Protein AF-A0A090EJS3-F1 (afdb_monomer_lite)

Radius of gyration: 43.66 Å; chains: 1; bounding box: 85×61×125 Å

Secondary structure (DSSP, 8-state):
------------PPPHHHHHHHHHHHHHHHHHHHHHHHHHHHHHHHHHHHHHHHHHHHHTT-HHHHHHHHHHHHHHHHHHHHHHHHHHHHHHHHHHHHHHHHHHHHHHHHHHHHHHHHHHHHHHHHHHHHHHHHHHHHHHHHHHHHHHHHHHHTS-S-HHHHHHHT-HHHHHHHHHHTTGGGTS---TTS-SSS----HHHHHHHHH-PPP------

Structure (mmCIF, N/CA/C/O backbone):
data_AF-A0A090EJS3-F1
#
_entry.id   AF-A0A090EJS3-F1
#
loop_
_atom_site.group_PDB
_atom_site.id
_atom_site.type_symbol
_atom_site.label_atom_id
_atom_site.label_alt_id
_atom_site.label_comp_id
_atom_site.label_asym_id
_atom_site.label_entity_id
_atom_site.label_seq_id
_atom_site.pdbx_PDB_ins_code
_atom_site.Cartn_x
_atom_site.Cartn_y
_atom_site.Cartn_z
_atom_site.occupancy
_atom_site.B_iso_or_equiv
_atom_site.auth_seq_id
_atom_site.auth_comp_id
_atom_site.auth_asym_id
_atom_site.auth_atom_id
_atom_site.pdbx_PDB_model_num
ATOM 1 N N . MET A 1 1 ? -14.874 -40.457 -18.685 1.00 39.25 1 MET A N 1
ATOM 2 C CA . MET A 1 1 ? -13.890 -39.515 -18.109 1.00 39.25 1 MET A CA 1
ATOM 3 C C . MET A 1 1 ? -14.504 -38.121 -18.109 1.00 39.25 1 MET A C 1
ATOM 5 O O . MET A 1 1 ? -14.508 -37.469 -19.141 1.00 39.25 1 MET A O 1
ATOM 9 N N . ASN A 1 2 ? -15.097 -37.706 -16.986 1.00 39.00 2 ASN A N 1
ATOM 10 C CA . ASN A 1 2 ? -15.664 -36.365 -16.814 1.00 39.00 2 ASN A CA 1
ATOM 11 C C . ASN A 1 2 ? -14.581 -35.445 -16.247 1.00 39.00 2 ASN A C 1
ATOM 13 O O . ASN A 1 2 ? -14.230 -35.548 -15.073 1.00 39.00 2 ASN A O 1
ATOM 17 N N . ILE A 1 3 ? -14.035 -34.576 -17.095 1.00 48.22 3 ILE A N 1
ATOM 18 C CA . ILE A 1 3 ? -13.085 -33.544 -16.688 1.00 48.22 3 ILE A CA 1
ATOM 19 C C . ILE A 1 3 ? -13.890 -32.412 -16.047 1.00 48.22 3 ILE A C 1
ATOM 21 O O . ILE A 1 3 ? -14.761 -31.802 -16.664 1.00 48.22 3 ILE A O 1
ATOM 25 N N . LEU A 1 4 ? -13.611 -32.201 -14.765 1.00 47.31 4 LEU A N 1
ATOM 26 C CA . LEU A 1 4 ? -14.187 -31.190 -1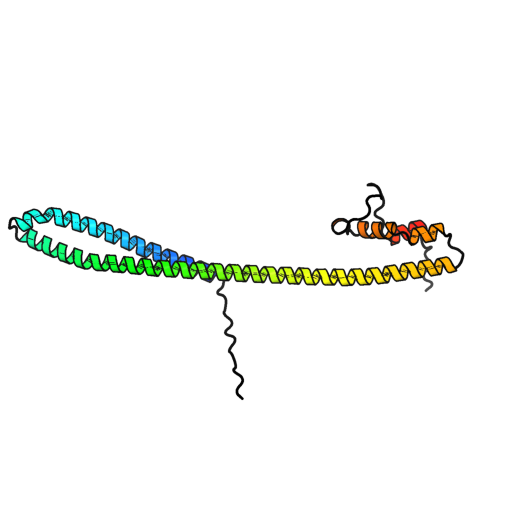3.893 1.00 47.31 4 LEU A CA 1
ATOM 27 C C . LEU A 1 4 ? -14.147 -29.796 -14.540 1.00 47.31 4 LEU A C 1
ATOM 29 O O . LEU A 1 4 ? -13.086 -29.184 -14.649 1.00 47.31 4 LEU A O 1
ATOM 33 N N . LYS A 1 5 ? -15.326 -29.254 -14.868 1.00 47.69 5 LYS A N 1
ATOM 34 C CA . LYS A 1 5 ? -15.556 -27.808 -14.971 1.00 47.69 5 LYS A CA 1
ATOM 35 C C . LYS A 1 5 ? -15.377 -27.201 -13.574 1.00 47.69 5 LYS A C 1
ATOM 37 O O . LYS A 1 5 ? -16.344 -27.055 -12.829 1.00 47.69 5 LYS A O 1
ATOM 42 N N . ARG A 1 6 ? -14.138 -26.875 -13.188 1.00 47.62 6 ARG A N 1
ATOM 43 C CA . ARG A 1 6 ? -13.896 -25.932 -12.089 1.00 47.62 6 ARG A CA 1
ATOM 44 C C . ARG A 1 6 ? -14.372 -24.572 -12.575 1.00 47.62 6 ARG A C 1
ATOM 46 O O . ARG A 1 6 ? -13.705 -23.932 -13.376 1.00 47.62 6 ARG A O 1
ATOM 53 N N . GLY A 1 7 ? -15.566 -24.195 -12.126 1.00 43.09 7 GLY A N 1
ATOM 54 C CA . GLY A 1 7 ? -16.074 -22.843 -12.258 1.00 43.09 7 GLY A CA 1
ATOM 55 C C . GLY A 1 7 ? -15.070 -21.890 -11.633 1.00 43.09 7 GLY A C 1
ATOM 56 O O . GLY A 1 7 ? -14.883 -21.875 -10.417 1.00 43.09 7 GLY A O 1
ATOM 57 N N . GLU A 1 8 ? -14.417 -21.133 -12.499 1.00 43.19 8 GLU A N 1
ATOM 58 C CA . GLU A 1 8 ? -13.688 -19.920 -12.192 1.00 43.19 8 GLU A CA 1
ATOM 59 C C . GLU A 1 8 ? -14.719 -18.932 -11.632 1.00 43.19 8 GLU A C 1
ATOM 61 O O . GLU A 1 8 ? -15.326 -18.139 -12.348 1.00 43.19 8 GLU A O 1
ATOM 66 N N . LYS A 1 9 ? -15.027 -19.052 -10.335 1.00 43.19 9 LYS A N 1
ATOM 67 C CA . LYS A 1 9 ? -15.663 -17.955 -9.617 1.00 43.19 9 LYS A CA 1
ATOM 68 C C . LYS A 1 9 ? -14.617 -16.856 -9.614 1.00 43.19 9 LYS A C 1
ATOM 70 O O . LYS A 1 9 ? -13.694 -16.898 -8.803 1.00 43.19 9 LYS A O 1
ATOM 75 N N . ALA A 1 10 ? -14.734 -15.937 -10.570 1.00 44.25 10 ALA A N 1
ATOM 76 C CA . ALA A 1 10 ? -14.087 -14.646 -10.501 1.00 44.25 10 ALA A CA 1
ATOM 77 C C . ALA A 1 10 ? -14.369 -14.119 -9.094 1.00 44.25 10 ALA A C 1
ATOM 79 O O . ALA A 1 10 ? -15.513 -13.832 -8.746 1.00 44.25 10 ALA A O 1
ATOM 80 N N . SER A 1 11 ? -13.338 -14.135 -8.252 1.00 45.69 11 SER A N 1
ATOM 81 C CA . SER A 1 11 ? -13.348 -13.415 -6.994 1.00 45.69 11 SER A CA 1
ATOM 82 C C . SER A 1 11 ? -13.449 -11.959 -7.407 1.00 45.69 11 SER A C 1
ATOM 84 O O . SER A 1 11 ? -12.452 -11.352 -7.800 1.00 45.69 11 SER A O 1
ATOM 86 N N . THR A 1 12 ? -14.676 -11.452 -7.490 1.00 53.66 12 THR A N 1
ATOM 87 C CA . THR A 1 12 ? -14.945 -10.047 -7.739 1.00 53.66 12 THR A CA 1
ATOM 88 C C . THR A 1 12 ? -14.376 -9.332 -6.534 1.00 53.66 12 THR A C 1
ATOM 90 O O . THR A 1 12 ? -14.976 -9.326 -5.464 1.00 53.66 12 THR A O 1
ATOM 93 N N . ILE A 1 13 ? -13.151 -8.835 -6.686 1.00 58.34 13 ILE A N 1
ATOM 94 C CA . ILE A 1 13 ? -12.528 -7.963 -5.706 1.00 58.34 13 ILE A CA 1
ATOM 95 C C . ILE A 1 13 ? -13.499 -6.780 -5.572 1.00 58.34 13 ILE A C 1
ATOM 97 O O . ILE A 1 13 ? -13.756 -6.129 -6.590 1.00 58.34 13 ILE A O 1
ATOM 101 N N . PRO A 1 14 ? -14.097 -6.550 -4.386 1.00 58.03 14 PRO A N 1
ATOM 102 C CA . PRO A 1 14 ? -15.002 -5.425 -4.182 1.00 58.03 14 PRO A CA 1
ATOM 103 C C . PRO A 1 14 ? -14.307 -4.123 -4.585 1.00 58.03 14 PRO A C 1
ATOM 105 O O . PRO A 1 14 ? -13.078 -4.026 -4.494 1.00 58.03 14 PRO A O 1
ATOM 108 N N . ALA A 1 15 ? -15.067 -3.127 -5.037 1.00 66.06 15 ALA A N 1
ATOM 109 C CA . ALA A 1 15 ? -14.480 -1.838 -5.384 1.00 66.06 15 ALA A CA 1
ATOM 110 C C . ALA A 1 15 ? -13.740 -1.253 -4.158 1.00 66.06 15 ALA A C 1
ATOM 112 O O . ALA A 1 15 ? -14.174 -1.479 -3.028 1.00 66.06 15 ALA A O 1
ATOM 113 N N . PRO A 1 16 ? -12.629 -0.514 -4.344 1.00 63.16 16 PRO A N 1
ATOM 114 C CA . PRO A 1 16 ? -11.828 0.007 -3.230 1.00 63.16 16 PRO A CA 1
ATOM 115 C C . PRO A 1 16 ? -12.637 0.881 -2.259 1.00 63.16 16 PRO A C 1
ATOM 117 O O . PRO A 1 16 ? -12.357 0.895 -1.061 1.00 63.16 16 PRO A O 1
ATOM 120 N N . ASP A 1 17 ? -13.679 1.545 -2.759 1.00 76.62 17 ASP A N 1
ATOM 121 C CA . ASP A 1 17 ? -14.588 2.341 -1.937 1.00 76.62 17 ASP A CA 1
ATOM 122 C C . ASP A 1 17 ? -15.485 1.452 -1.058 1.00 76.62 17 ASP A C 1
ATOM 124 O O . ASP A 1 17 ? -15.730 1.772 0.100 1.00 76.62 17 ASP A O 1
ATOM 128 N N . GLU A 1 18 ? -15.866 0.264 -1.531 1.00 86.06 18 GLU A N 1
ATOM 129 C CA . GLU A 1 18 ? -16.766 -0.656 -0.826 1.00 86.06 18 GLU A CA 1
ATOM 130 C C . GLU A 1 18 ? -16.115 -1.280 0.422 1.00 86.06 18 GLU A C 1
ATOM 132 O O . GLU A 1 18 ? -16.744 -1.371 1.477 1.00 86.06 18 GLU A O 1
ATOM 137 N N . ALA A 1 19 ? -14.838 -1.681 0.355 1.00 88.00 19 ALA A N 1
ATOM 138 C CA . ALA A 1 19 ? -14.147 -2.237 1.526 1.00 88.00 19 ALA A CA 1
ATOM 139 C C . ALA A 1 19 ? -13.813 -1.163 2.571 1.00 88.00 19 ALA A C 1
ATOM 141 O O . ALA A 1 19 ? -13.908 -1.418 3.774 1.00 88.00 19 ALA A O 1
ATOM 142 N N . ALA A 1 20 ? -13.453 0.043 2.123 1.00 90.62 20 ALA A N 1
ATOM 143 C CA . ALA A 1 20 ? -13.221 1.176 3.011 1.00 90.62 20 ALA A CA 1
ATOM 144 C C . ALA A 1 20 ? -14.521 1.621 3.704 1.00 90.62 20 ALA A C 1
ATOM 146 O O . ALA A 1 20 ? -14.524 1.877 4.912 1.00 90.62 20 ALA A O 1
ATOM 147 N N . GLU A 1 21 ? -15.637 1.652 2.974 1.00 92.31 21 GLU A N 1
ATOM 148 C CA . GLU A 1 21 ? -16.969 1.906 3.526 1.00 92.31 21 GLU A CA 1
ATOM 149 C C . GLU A 1 21 ? -17.386 0.825 4.527 1.00 92.31 21 GLU A C 1
ATOM 151 O O . GLU A 1 21 ? -17.844 1.151 5.625 1.00 92.31 21 GLU A O 1
ATOM 156 N N . ALA A 1 22 ? -17.161 -0.454 4.209 1.00 92.19 22 ALA A N 1
ATOM 157 C CA . ALA A 1 22 ? -17.437 -1.562 5.121 1.00 92.19 22 ALA A CA 1
ATOM 158 C C . ALA A 1 22 ? -16.622 -1.459 6.422 1.00 92.19 22 ALA A C 1
ATOM 160 O O . ALA A 1 22 ? -17.158 -1.689 7.510 1.00 92.19 22 ALA A O 1
ATOM 161 N N . LEU A 1 23 ? -15.350 -1.054 6.337 1.00 94.88 23 LEU A N 1
ATOM 162 C CA . LEU A 1 23 ? -14.515 -0.794 7.508 1.00 94.88 23 LEU A CA 1
ATOM 163 C C . LEU A 1 23 ? -15.059 0.366 8.354 1.00 94.88 23 LEU A C 1
ATOM 165 O O . LEU A 1 23 ? -15.138 0.254 9.580 1.00 94.88 23 LEU A O 1
ATOM 169 N N . GLN A 1 24 ? -15.463 1.473 7.725 1.00 95.31 24 GLN A N 1
ATOM 170 C CA . GLN A 1 24 ? -16.076 2.590 8.450 1.00 95.31 24 GLN A CA 1
ATOM 171 C C . GLN A 1 24 ? -17.387 2.182 9.124 1.00 95.31 24 GLN A C 1
ATOM 173 O O . GLN A 1 24 ? -17.619 2.538 10.280 1.00 95.31 24 GLN A O 1
ATOM 178 N N . ALA A 1 25 ? -18.231 1.415 8.433 1.00 94.50 25 ALA A N 1
ATOM 179 C CA . ALA A 1 25 ? -19.471 0.898 8.994 1.00 94.50 25 ALA A CA 1
ATOM 180 C C . ALA A 1 25 ? -19.200 0.017 10.226 1.00 94.50 25 ALA A C 1
ATOM 182 O O . ALA A 1 25 ? -19.822 0.222 11.268 1.00 94.50 25 ALA A O 1
ATOM 183 N N . ALA A 1 26 ? -18.220 -0.891 10.154 1.00 94.81 26 ALA A N 1
ATOM 184 C CA . ALA A 1 26 ? -17.822 -1.729 11.286 1.00 94.81 26 ALA A CA 1
ATOM 185 C C . ALA A 1 26 ? -17.324 -0.897 12.485 1.00 94.81 26 ALA A C 1
ATOM 187 O O . ALA A 1 26 ? -17.709 -1.160 13.626 1.00 94.81 26 ALA A O 1
ATOM 188 N N . LYS A 1 27 ? -16.532 0.157 12.240 1.00 96.94 27 LYS A N 1
ATOM 189 C CA . LYS A 1 27 ? -16.053 1.071 13.294 1.00 96.94 27 LYS A CA 1
ATOM 190 C C . LYS A 1 27 ? -17.201 1.812 13.986 1.00 96.94 27 LYS A C 1
ATOM 192 O O . LYS A 1 27 ? -17.247 1.839 15.214 1.00 96.94 27 LYS A O 1
ATOM 197 N N . ARG A 1 28 ? -18.185 2.303 13.226 1.00 97.12 28 ARG A N 1
ATOM 198 C CA . ARG A 1 28 ? -19.391 2.950 13.784 1.00 97.12 28 ARG A CA 1
ATOM 199 C C . ARG A 1 28 ? -20.216 2.008 14.660 1.00 97.12 28 ARG A C 1
ATOM 201 O O . ARG A 1 28 ? -20.788 2.438 15.663 1.00 97.12 28 ARG A O 1
ATOM 208 N N . VAL A 1 29 ? -20.287 0.724 14.302 1.00 96.88 29 VAL A N 1
ATOM 209 C CA . VAL A 1 29 ? -20.966 -0.285 15.130 1.00 96.88 29 VAL A CA 1
ATOM 210 C C . VAL A 1 29 ? -20.263 -0.425 16.480 1.00 96.88 29 VAL A C 1
ATOM 212 O O . VAL A 1 29 ? -20.934 -0.378 17.510 1.00 96.88 29 VAL A O 1
ATOM 215 N N . VAL A 1 30 ? -18.928 -0.515 16.499 1.00 97.12 30 VAL A N 1
ATOM 216 C CA . VAL A 1 30 ? -18.153 -0.558 17.753 1.00 97.12 30 VAL A CA 1
ATOM 217 C C . VAL A 1 30 ? -18.415 0.681 18.609 1.00 97.12 30 VAL A C 1
ATOM 219 O O . VAL A 1 30 ? -18.709 0.537 19.793 1.00 97.12 30 VAL A O 1
ATOM 222 N N . GLU A 1 31 ? -18.362 1.879 18.024 1.00 97.06 31 GLU A N 1
ATOM 223 C CA . GLU A 1 31 ? -18.637 3.140 18.732 1.00 97.06 31 GLU A CA 1
ATOM 224 C C . GLU A 1 31 ? -20.040 3.155 19.346 1.00 97.06 31 GLU A C 1
ATOM 226 O O . GLU A 1 31 ? -20.215 3.495 20.517 1.00 97.06 31 GLU A O 1
ATOM 231 N N . THR A 1 32 ? -21.041 2.716 18.582 1.00 97.81 32 THR A N 1
ATOM 232 C CA . THR A 1 32 ? -22.434 2.666 19.039 1.00 97.81 32 THR A CA 1
ATOM 233 C C . THR A 1 32 ? -22.604 1.716 20.225 1.00 97.81 32 THR A C 1
ATOM 235 O O . THR A 1 32 ? -23.297 2.046 21.188 1.00 97.81 32 THR A O 1
ATOM 238 N N . ILE A 1 33 ? -21.986 0.531 20.183 1.00 96.88 33 ILE A N 1
ATOM 239 C CA . ILE A 1 33 ? -22.094 -0.443 21.279 1.00 96.88 33 ILE A CA 1
ATOM 240 C C . ILE A 1 33 ? -21.284 0.028 22.498 1.00 96.88 33 ILE A C 1
ATOM 242 O O . ILE A 1 33 ? -21.758 -0.104 23.625 1.00 96.88 33 ILE A O 1
ATOM 246 N N . ALA A 1 34 ? -20.116 0.643 22.295 1.00 95.94 34 ALA A N 1
ATOM 247 C CA . ALA A 1 34 ? -19.317 1.221 23.375 1.00 95.94 34 ALA A CA 1
ATOM 248 C C . ALA A 1 34 ? -20.077 2.330 24.122 1.00 95.94 34 ALA A C 1
ATOM 250 O O . ALA A 1 34 ? -20.110 2.327 25.351 1.00 95.94 34 ALA A O 1
ATOM 251 N N . ALA A 1 35 ? -20.776 3.212 23.399 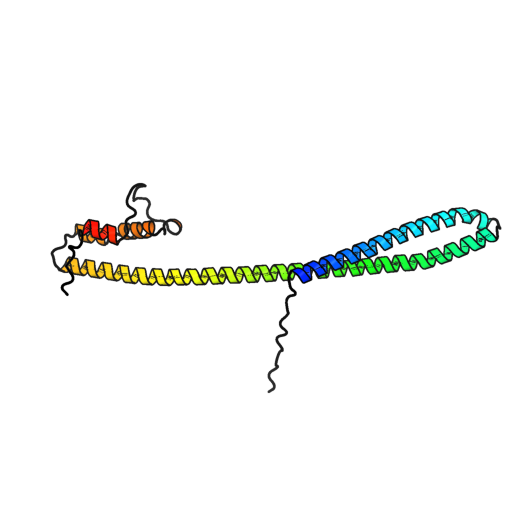1.00 97.44 35 ALA A N 1
ATOM 252 C CA . ALA A 1 35 ? -21.621 4.240 24.007 1.00 97.44 35 ALA A CA 1
ATOM 253 C C . ALA A 1 35 ? -22.757 3.635 24.855 1.00 97.44 35 ALA A C 1
ATOM 255 O O . ALA A 1 35 ? -23.057 4.131 25.944 1.00 97.44 35 ALA A O 1
ATOM 256 N N . LYS A 1 36 ? -23.366 2.531 24.396 1.00 97.25 36 LYS A N 1
ATOM 257 C CA . LYS A 1 36 ? -24.372 1.788 25.176 1.00 97.25 36 LYS A CA 1
ATOM 258 C C . LYS A 1 36 ? -23.773 1.156 26.430 1.00 97.25 36 LYS A C 1
ATOM 260 O O . LYS A 1 36 ? -24.382 1.239 27.490 1.00 97.25 36 LYS A O 1
ATOM 265 N N . GLN A 1 37 ? -22.578 0.574 26.332 1.00 96.75 37 GLN A N 1
ATOM 266 C CA . GLN A 1 37 ? -21.876 0.011 27.486 1.00 96.75 37 GLN A CA 1
ATOM 267 C C . GLN A 1 37 ? -21.554 1.086 28.530 1.00 96.75 37 GLN A C 1
ATOM 269 O O . GLN A 1 37 ? -21.769 0.873 29.719 1.00 96.75 37 GLN A O 1
ATOM 274 N N . GLU A 1 38 ? -21.095 2.261 28.105 1.00 96.38 38 GLU A N 1
ATOM 275 C CA . GLU A 1 38 ? -20.829 3.378 29.013 1.00 96.38 38 GLU A CA 1
ATOM 276 C C . GLU A 1 38 ? -22.110 3.892 29.689 1.00 96.38 38 GLU A C 1
ATOM 278 O O . GLU A 1 38 ? -22.116 4.185 30.886 1.00 96.38 38 GLU A O 1
ATOM 283 N N . ALA A 1 39 ? -23.216 3.983 28.945 1.00 97.25 39 ALA A N 1
ATOM 284 C CA . ALA A 1 39 ? -24.518 4.318 29.519 1.00 97.25 39 ALA A CA 1
ATOM 285 C C . ALA A 1 39 ? -24.976 3.264 30.545 1.00 97.25 39 ALA A C 1
ATOM 287 O O . ALA A 1 39 ? -25.423 3.624 31.635 1.00 97.25 39 ALA A O 1
ATOM 288 N N . ALA A 1 40 ? -24.795 1.976 30.243 1.00 95.88 40 ALA A N 1
ATOM 289 C CA . ALA A 1 40 ? -25.111 0.882 31.155 1.00 95.88 40 ALA A CA 1
ATOM 290 C C . ALA A 1 40 ? -24.229 0.904 32.420 1.00 95.88 40 ALA A C 1
ATOM 292 O O . ALA A 1 40 ? -24.721 0.676 33.527 1.00 95.88 40 ALA A O 1
ATOM 293 N N . ASN A 1 41 ? -22.943 1.236 32.305 1.00 95.12 41 ASN A N 1
ATOM 294 C CA . ASN A 1 41 ? -22.060 1.368 33.466 1.00 95.12 41 ASN A CA 1
ATOM 295 C C . ASN A 1 41 ? -22.513 2.509 34.388 1.00 95.12 41 ASN A C 1
ATOM 297 O O . ASN A 1 41 ? -22.665 2.294 35.589 1.00 95.12 41 ASN A O 1
ATOM 301 N N . ARG A 1 42 ? -22.848 3.678 33.825 1.00 97.12 42 ARG A N 1
ATOM 302 C CA . ARG A 1 42 ? -23.408 4.805 34.593 1.00 97.12 42 ARG A CA 1
ATOM 303 C C . ARG A 1 42 ? -24.717 4.439 35.295 1.00 97.12 42 ARG A C 1
ATOM 305 O O . ARG A 1 42 ? -24.929 4.813 36.445 1.00 97.12 42 ARG A O 1
ATOM 312 N N . HIS A 1 43 ? -25.588 3.677 34.633 1.00 96.62 43 HIS A N 1
ATOM 313 C CA . HIS A 1 43 ? -26.817 3.180 35.263 1.00 96.62 43 HIS A CA 1
ATOM 314 C C . HIS A 1 43 ? -26.522 2.248 36.445 1.00 96.62 43 HIS A C 1
ATOM 316 O O . HIS A 1 43 ? -27.127 2.380 37.507 1.00 96.62 43 HIS A O 1
ATOM 322 N N . SER A 1 44 ? -25.522 1.373 36.308 1.00 95.25 44 SER A N 1
ATOM 323 C CA . SER A 1 44 ? -25.079 0.478 37.388 1.00 95.25 44 SER A CA 1
ATOM 324 C C . SER A 1 44 ? -24.599 1.253 38.619 1.00 95.25 44 SER A C 1
ATOM 326 O O . SER A 1 44 ? -24.927 0.890 39.749 1.00 95.25 44 SER A O 1
ATOM 328 N N . GLU A 1 45 ? -23.847 2.336 38.411 1.00 96.44 45 GLU A N 1
ATOM 329 C CA . GLU A 1 45 ? -23.379 3.224 39.483 1.00 96.44 45 GLU A CA 1
ATOM 330 C C . GLU A 1 45 ? -24.550 3.918 40.193 1.00 96.44 45 GLU A C 1
ATOM 332 O O . GLU A 1 45 ? -24.592 3.960 41.426 1.00 96.44 45 GLU A O 1
ATOM 337 N N . ASN A 1 46 ? -25.544 4.390 39.432 1.00 97.25 46 ASN A N 1
ATOM 338 C CA . ASN A 1 46 ? -26.757 4.993 39.987 1.00 97.25 46 ASN A CA 1
ATOM 339 C C . ASN A 1 46 ? -27.541 3.999 40.855 1.00 97.25 46 ASN A C 1
ATOM 341 O O . ASN A 1 46 ? -27.912 4.336 41.983 1.00 97.25 46 ASN A O 1
ATOM 345 N N . LEU A 1 47 ? -27.740 2.767 40.370 1.00 96.94 47 LEU A N 1
ATOM 346 C CA . LEU A 1 47 ? -28.403 1.698 41.125 1.00 96.94 47 LEU A CA 1
ATOM 347 C C . LEU A 1 47 ? -27.632 1.337 42.397 1.00 96.94 47 LEU A C 1
ATOM 349 O O . LEU A 1 47 ? -28.236 1.149 43.453 1.00 96.94 47 LEU A O 1
ATOM 353 N N . ALA A 1 48 ? -26.298 1.291 42.339 1.00 96.38 48 ALA A N 1
ATOM 354 C CA . ALA A 1 48 ? -25.467 1.049 43.515 1.00 96.38 48 ALA A CA 1
ATOM 355 C C . ALA A 1 48 ? -25.611 2.167 44.565 1.00 96.38 48 ALA A C 1
ATOM 357 O O . ALA A 1 48 ? -25.754 1.880 45.758 1.00 96.38 48 ALA A O 1
ATOM 358 N N . GLY A 1 49 ? -25.625 3.430 44.128 1.00 97.00 49 GLY A N 1
ATOM 359 C CA . GLY A 1 49 ? -25.842 4.587 44.998 1.00 97.00 49 GLY A CA 1
ATOM 360 C C . GLY A 1 49 ? -27.254 4.644 45.586 1.00 97.00 49 GLY A C 1
ATOM 361 O O . GLY A 1 49 ? -27.442 5.051 46.733 1.00 97.00 49 GLY A O 1
ATOM 362 N N . GLU A 1 50 ? -28.271 4.221 44.837 1.00 96.94 50 GLU A N 1
ATOM 363 C CA . GLU A 1 50 ? -29.633 4.096 45.355 1.00 96.94 50 GLU A CA 1
ATOM 364 C C . GLU A 1 50 ? -29.756 2.960 46.374 1.00 96.94 50 GLU A C 1
ATOM 366 O O . GLU A 1 50 ? -30.265 3.182 47.474 1.00 96.94 50 GLU A O 1
ATOM 371 N N . ARG A 1 51 ? -29.189 1.786 46.069 1.00 97.69 51 ARG A N 1
ATOM 372 C CA . ARG A 1 51 ? -29.128 0.644 46.989 1.00 97.69 51 ARG A CA 1
ATOM 373 C C . ARG A 1 51 ? -28.528 1.045 48.335 1.00 97.69 51 ARG A C 1
ATOM 375 O O . ARG A 1 51 ? -29.090 0.713 49.373 1.00 97.69 51 ARG A O 1
ATOM 382 N N . ALA A 1 52 ? -27.418 1.786 48.325 1.00 97.00 52 ALA A N 1
ATOM 383 C CA . ALA A 1 52 ? -26.755 2.251 49.543 1.00 97.00 52 ALA A CA 1
ATOM 384 C C . ALA A 1 52 ? -27.642 3.180 50.393 1.00 97.00 52 ALA A C 1
ATOM 386 O O . ALA A 1 52 ? -27.616 3.090 51.619 1.00 97.00 52 ALA A O 1
ATOM 387 N N . ARG A 1 53 ? -28.454 4.037 49.755 1.00 97.06 53 ARG A N 1
ATOM 388 C CA . ARG A 1 53 ? -29.357 4.975 50.445 1.00 97.06 53 ARG A CA 1
ATOM 389 C C . ARG A 1 53 ? -30.515 4.275 51.153 1.00 97.06 53 ARG A C 1
ATOM 391 O O . ARG A 1 53 ? -30.873 4.680 52.253 1.00 97.06 53 ARG A O 1
ATOM 398 N N . VAL A 1 54 ? -31.087 3.235 50.545 1.00 97.12 54 VAL A N 1
ATOM 399 C CA . VAL A 1 54 ? -32.266 2.538 51.097 1.00 97.12 54 VAL A CA 1
ATOM 400 C C . VAL A 1 54 ? -31.913 1.348 51.992 1.00 97.12 54 VAL A C 1
ATOM 402 O O . VAL A 1 54 ? -32.745 0.918 52.788 1.00 97.12 54 VAL A O 1
ATOM 405 N N . ALA A 1 55 ? -30.683 0.828 51.902 1.00 97.19 55 ALA A N 1
ATOM 406 C CA . ALA A 1 55 ? -30.271 -0.395 52.590 1.00 97.19 55 ALA A CA 1
ATOM 407 C C . ALA A 1 55 ? -30.468 -0.336 54.110 1.00 97.19 55 ALA A C 1
ATOM 409 O O . ALA A 1 55 ? -30.995 -1.284 54.687 1.00 97.19 55 ALA A O 1
ATOM 410 N N . LEU A 1 56 ? -30.076 0.763 54.765 1.00 96.94 56 LEU A N 1
ATOM 411 C CA . LEU A 1 56 ? -30.200 0.865 56.221 1.00 96.94 56 LEU A CA 1
ATOM 412 C C . LEU A 1 56 ? -31.669 0.782 56.659 1.00 96.94 56 LEU A C 1
ATOM 414 O O . LEU A 1 56 ? -32.001 -0.080 57.464 1.00 96.94 56 LEU A O 1
ATOM 418 N N . ALA A 1 57 ? -32.541 1.612 56.075 1.00 96.56 57 ALA A N 1
ATOM 419 C CA . ALA A 1 57 ? -33.970 1.641 56.39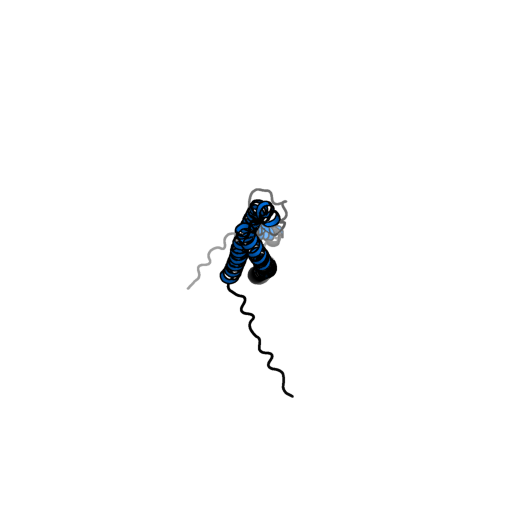5 1.00 96.56 57 ALA A CA 1
ATOM 420 C C . ALA A 1 57 ? -34.646 0.280 56.146 1.00 96.56 57 ALA A C 1
ATOM 422 O O . ALA A 1 57 ? -35.372 -0.230 57.002 1.00 96.56 57 ALA A O 1
ATOM 423 N N . ALA A 1 58 ? -34.318 -0.359 55.018 1.00 97.25 58 ALA A N 1
ATOM 424 C CA . ALA A 1 58 ? -34.809 -1.687 54.661 1.00 97.25 58 ALA A CA 1
ATOM 425 C C . ALA A 1 58 ? -34.415 -2.772 55.679 1.00 97.25 58 ALA A C 1
ATOM 427 O O . ALA A 1 58 ? -35.160 -3.730 55.889 1.00 97.25 58 ALA A O 1
ATOM 428 N N . HIS A 1 59 ? -33.242 -2.646 56.309 1.00 97.25 59 HIS A N 1
ATOM 429 C CA . HIS A 1 59 ? -32.753 -3.589 57.318 1.00 97.25 59 HIS A CA 1
ATOM 430 C C . HIS A 1 59 ? -33.193 -3.250 58.748 1.00 97.25 59 HIS A C 1
ATOM 432 O O . HIS A 1 59 ? -33.138 -4.122 59.613 1.00 97.25 59 HIS A O 1
ATOM 438 N N . THR A 1 60 ? -33.666 -2.028 59.001 1.00 97.44 60 THR A N 1
ATOM 439 C CA . THR A 1 60 ? -34.193 -1.599 60.308 1.00 97.44 60 THR A CA 1
ATOM 440 C C . THR A 1 60 ? -35.714 -1.728 60.434 1.00 97.44 60 THR A C 1
ATOM 442 O O . THR A 1 60 ? -36.272 -1.302 61.441 1.00 97.44 60 THR A O 1
ATOM 445 N N . GLY A 1 61 ? -36.386 -2.332 59.448 1.00 94.94 61 GLY A N 1
ATOM 446 C CA . GLY A 1 61 ? -37.808 -2.692 59.529 1.00 94.94 61 GLY A CA 1
ATOM 447 C C . GLY A 1 61 ? -38.774 -1.776 58.773 1.00 94.94 61 GLY A C 1
ATOM 448 O O . GLY A 1 61 ? -39.982 -1.931 58.938 1.00 94.94 61 GLY A O 1
ATOM 449 N N . ASP A 1 62 ? -38.282 -0.857 57.939 1.00 97.88 62 ASP A N 1
ATOM 450 C CA . ASP A 1 62 ? -39.131 -0.093 57.018 1.00 97.88 62 ASP A CA 1
ATOM 451 C C . ASP A 1 62 ? -39.541 -0.977 55.821 1.00 97.88 62 ASP A C 1
ATOM 453 O O . ASP A 1 62 ? -38.700 -1.453 55.049 1.00 97.88 62 ASP A O 1
ATOM 457 N N . VAL A 1 63 ? -40.848 -1.221 55.690 1.00 96.94 63 VAL A N 1
ATOM 458 C CA . VAL A 1 63 ? -41.433 -2.120 54.682 1.00 96.94 63 VAL A CA 1
ATOM 459 C C . VAL A 1 63 ? -41.309 -1.546 53.268 1.00 96.94 63 VAL A C 1
ATOM 461 O O . VAL A 1 63 ? -41.002 -2.292 52.335 1.00 96.94 63 VAL A O 1
ATOM 464 N N . ASP A 1 64 ? -41.476 -0.233 53.103 1.00 96.94 64 ASP A N 1
ATOM 465 C CA . ASP A 1 64 ? -41.392 0.422 51.795 1.00 96.94 64 ASP A CA 1
ATOM 466 C C . ASP A 1 64 ? -39.940 0.446 51.307 1.00 96.94 64 ASP A C 1
ATOM 468 O O . ASP A 1 64 ? -39.647 0.125 50.148 1.00 96.94 64 ASP A O 1
ATOM 472 N N . ALA A 1 65 ? -39.000 0.729 52.217 1.00 97.25 65 ALA A N 1
ATOM 473 C CA . ALA A 1 65 ? -37.572 0.648 51.922 1.00 97.25 65 ALA A CA 1
ATOM 474 C C . ALA A 1 65 ? -37.151 -0.778 51.534 1.00 97.25 65 ALA A C 1
ATOM 476 O O . ALA A 1 65 ? -36.331 -0.957 50.627 1.00 97.25 65 ALA A O 1
ATOM 477 N N . ARG A 1 66 ? -37.732 -1.803 52.175 1.00 97.56 66 ARG A N 1
ATOM 478 C CA . ARG A 1 66 ? -37.475 -3.206 51.834 1.00 97.56 66 ARG A CA 1
ATOM 479 C C . ARG A 1 66 ? -37.956 -3.554 50.429 1.00 97.56 66 ARG A C 1
ATOM 481 O O . ARG A 1 66 ? -37.177 -4.111 49.656 1.00 97.56 66 ARG A O 1
ATOM 488 N N . ALA A 1 67 ? -39.182 -3.171 50.076 1.00 97.44 67 ALA A N 1
ATOM 489 C CA . ALA A 1 67 ? -39.720 -3.388 48.736 1.00 97.44 67 ALA A CA 1
ATOM 490 C C . ALA A 1 67 ? -38.871 -2.688 47.658 1.00 97.44 67 ALA A C 1
ATOM 492 O O . ALA A 1 67 ? -38.578 -3.280 46.616 1.00 97.44 67 ALA A O 1
ATOM 493 N N . ARG A 1 68 ? -38.407 -1.455 47.922 1.00 97.50 68 ARG A N 1
ATOM 494 C CA . ARG A 1 68 ? -37.514 -0.735 47.001 1.00 97.50 68 ARG A CA 1
ATOM 495 C C . ARG A 1 68 ? -36.157 -1.423 46.855 1.00 97.50 68 ARG A C 1
ATOM 497 O O . ARG A 1 68 ? -35.667 -1.542 45.734 1.00 97.50 68 ARG A O 1
ATOM 504 N N . LEU A 1 69 ? -35.563 -1.894 47.953 1.00 97.56 69 LEU A N 1
ATOM 505 C CA . LEU A 1 69 ? -34.296 -2.628 47.924 1.00 97.56 69 LEU A CA 1
ATOM 506 C C . LEU A 1 69 ? -34.406 -3.922 47.105 1.00 97.56 69 LEU A C 1
ATOM 508 O O . LEU A 1 69 ? -33.523 -4.211 46.297 1.00 97.56 69 LEU A O 1
ATOM 512 N N . ASP A 1 70 ? -35.489 -4.681 47.281 1.00 97.81 70 ASP A N 1
ATOM 513 C CA . ASP A 1 70 ? -35.720 -5.916 46.529 1.00 97.81 70 ASP A CA 1
ATOM 514 C C . ASP A 1 70 ? -35.908 -5.624 45.024 1.00 97.81 70 ASP A C 1
ATOM 516 O O . ASP A 1 70 ? -35.305 -6.305 44.192 1.00 97.81 70 ASP A O 1
ATOM 520 N N . ALA A 1 71 ? -36.627 -4.552 44.661 1.00 97.75 71 ALA A N 1
ATOM 521 C CA . ALA A 1 71 ? -36.747 -4.103 43.269 1.00 97.75 71 ALA A CA 1
ATOM 522 C C . ALA A 1 71 ? -35.388 -3.722 42.647 1.00 97.75 71 ALA A C 1
ATOM 524 O O . ALA A 1 71 ? -35.073 -4.164 41.542 1.00 97.75 71 ALA A O 1
ATOM 525 N N . ILE A 1 72 ? -34.551 -2.968 43.373 1.00 97.38 72 ILE A N 1
ATOM 526 C CA . ILE A 1 72 ? -33.198 -2.601 42.921 1.00 97.38 72 ILE A CA 1
ATOM 527 C C . ILE A 1 72 ? -32.332 -3.850 42.711 1.00 97.38 72 ILE A C 1
ATOM 529 O O . ILE A 1 72 ? -31.587 -3.926 41.738 1.00 97.38 72 ILE A O 1
ATOM 533 N N . ASN A 1 73 ? -32.426 -4.855 43.585 1.00 97.12 73 ASN A N 1
ATOM 534 C CA . ASN A 1 73 ? -31.651 -6.091 43.439 1.00 97.12 73 ASN A CA 1
ATOM 535 C C . ASN A 1 73 ? -32.045 -6.886 42.179 1.00 97.12 73 ASN A C 1
ATOM 537 O O . ASN A 1 73 ? -31.173 -7.436 41.499 1.00 97.12 73 ASN A O 1
ATOM 541 N N . VAL A 1 74 ? -33.339 -6.923 41.842 1.00 97.56 74 VAL A N 1
ATOM 542 C CA . VAL A 1 74 ? -33.827 -7.530 40.590 1.00 97.56 74 VAL A CA 1
ATOM 543 C C . VAL A 1 74 ? -33.310 -6.759 39.376 1.00 97.56 74 VAL A C 1
ATOM 545 O O . VAL A 1 74 ? -32.816 -7.368 38.422 1.00 97.56 74 VAL A O 1
ATOM 548 N N . GLU A 1 75 ? -33.370 -5.427 39.423 1.00 96.88 75 GLU A N 1
ATOM 549 C CA . GLU A 1 75 ? -32.873 -4.570 38.348 1.00 96.88 75 GLU A CA 1
ATOM 550 C C . GLU A 1 75 ? -31.365 -4.756 38.138 1.00 96.88 75 GLU A C 1
ATOM 552 O O . GLU A 1 75 ? -30.944 -5.031 37.019 1.00 96.88 75 GLU A O 1
ATOM 557 N N . ILE A 1 76 ? -30.561 -4.743 39.209 1.00 95.94 76 ILE A N 1
ATOM 558 C CA . ILE A 1 76 ? -29.111 -5.008 39.160 1.00 95.94 76 ILE A CA 1
ATOM 559 C C . ILE A 1 76 ? -28.815 -6.367 38.513 1.00 95.94 76 ILE A C 1
ATOM 561 O O . ILE A 1 76 ? -27.897 -6.478 37.700 1.00 95.94 76 ILE A O 1
ATOM 565 N N . THR A 1 77 ? -29.583 -7.404 38.855 1.00 96.12 77 THR A N 1
ATOM 566 C CA . THR A 1 77 ? -29.381 -8.755 38.307 1.00 96.12 77 THR A CA 1
ATOM 567 C C . THR A 1 77 ? -29.654 -8.795 36.802 1.00 96.12 77 THR A C 1
ATOM 569 O O . THR A 1 77 ? -28.868 -9.355 36.034 1.00 96.12 77 THR A O 1
ATOM 572 N N . THR A 1 78 ? -30.746 -8.162 36.370 1.00 95.12 78 THR A N 1
ATOM 573 C CA . THR A 1 78 ? -31.121 -8.069 34.950 1.00 95.12 78 THR A CA 1
ATOM 574 C C . THR A 1 78 ? -30.086 -7.258 34.174 1.00 95.12 78 THR A C 1
ATOM 576 O O . THR A 1 78 ? -29.581 -7.699 33.141 1.00 95.12 78 THR A O 1
ATOM 579 N N . HIS A 1 79 ? -29.695 -6.115 34.733 1.00 94.44 79 HIS A N 1
ATOM 580 C CA . HIS A 1 79 ? -28.726 -5.197 34.150 1.00 94.44 79 HIS A CA 1
ATOM 581 C C . HIS A 1 79 ? -27.334 -5.823 34.003 1.00 94.44 79 HIS A C 1
ATOM 583 O O . HIS A 1 79 ? -26.656 -5.618 32.999 1.00 94.44 79 HIS A O 1
ATOM 589 N N . GLY A 1 80 ? -26.919 -6.673 34.948 1.00 94.00 80 GLY A N 1
ATOM 590 C CA . GLY A 1 80 ? -25.668 -7.430 34.841 1.00 94.00 80 GLY A CA 1
ATOM 591 C C . GLY A 1 80 ? -25.609 -8.328 33.598 1.00 94.00 80 GLY A C 1
ATOM 592 O O . GLY A 1 80 ? -24.562 -8.426 32.954 1.00 94.00 80 GLY A O 1
ATOM 593 N N . SER A 1 81 ? -26.738 -8.930 33.210 1.00 95.31 81 SER A N 1
ATOM 594 C CA . SER A 1 81 ? -26.832 -9.747 31.989 1.00 95.31 81 SER A CA 1
ATOM 595 C C . SER A 1 81 ? -26.763 -8.894 30.717 1.00 95.31 81 SER A C 1
ATOM 597 O O . SER A 1 81 ? -26.153 -9.304 29.725 1.00 95.31 81 SER A O 1
ATOM 599 N N . GLU A 1 82 ? -27.337 -7.690 30.746 1.00 95.81 82 GLU A N 1
ATOM 600 C CA . GLU A 1 82 ? -27.236 -6.724 29.648 1.00 95.81 82 GLU A CA 1
ATOM 601 C C . GLU A 1 82 ? -25.789 -6.255 29.447 1.00 95.81 82 GLU A C 1
ATOM 603 O O . GLU A 1 82 ? -25.278 -6.304 28.328 1.00 95.81 82 GLU A O 1
ATOM 608 N N . VAL A 1 83 ? -25.085 -5.891 30.524 1.00 95.62 83 VAL A N 1
ATOM 609 C CA . VAL A 1 83 ? -23.669 -5.484 30.465 1.00 95.62 83 VAL A CA 1
ATOM 610 C C . VAL A 1 83 ? -22.789 -6.609 29.915 1.00 95.62 83 VAL A C 1
ATOM 612 O O . VAL A 1 83 ? -21.932 -6.358 29.063 1.00 95.62 83 VAL A O 1
ATOM 615 N N . ALA A 1 84 ? -23.015 -7.855 30.345 1.00 95.69 84 ALA A N 1
ATOM 616 C CA . ALA A 1 84 ? -22.299 -9.014 29.812 1.00 95.69 84 ALA A CA 1
ATOM 617 C C . ALA A 1 84 ? -22.566 -9.215 28.309 1.00 95.69 84 ALA A C 1
ATOM 619 O O . ALA A 1 84 ? -21.636 -9.466 27.538 1.00 95.69 84 ALA A O 1
ATOM 620 N N . SER A 1 85 ? -23.817 -9.035 27.877 1.00 97.56 85 SER A N 1
ATOM 621 C CA . SER A 1 85 ? -24.207 -9.127 26.464 1.00 97.56 85 SER A CA 1
ATOM 622 C C . SER A 1 85 ? -23.572 -8.016 25.620 1.00 97.56 85 SER A C 1
ATOM 624 O O . SER A 1 85 ? -23.065 -8.282 24.532 1.00 97.56 85 SER A O 1
ATOM 626 N N . LEU A 1 86 ? -23.522 -6.782 26.134 1.00 96.88 86 LEU A N 1
ATOM 627 C CA . LEU A 1 86 ? -22.841 -5.658 25.483 1.00 96.88 86 LEU A CA 1
ATOM 628 C C . LEU A 1 86 ? -21.333 -5.905 25.359 1.00 96.88 86 LEU A C 1
ATOM 630 O O . LEU A 1 86 ? -20.754 -5.624 24.311 1.00 96.88 86 LEU A O 1
ATOM 634 N N . ALA A 1 87 ? -20.696 -6.474 26.385 1.00 95.44 87 ALA A N 1
ATOM 635 C CA . ALA A 1 87 ? -19.278 -6.823 26.331 1.00 95.44 87 ALA A CA 1
ATOM 636 C C . ALA A 1 87 ? -18.986 -7.880 25.250 1.00 95.44 87 ALA A C 1
ATOM 638 O O . ALA A 1 87 ? -18.031 -7.726 24.484 1.00 95.44 87 ALA A O 1
ATOM 639 N N . ALA A 1 88 ? -19.831 -8.912 25.144 1.00 97.44 88 ALA A N 1
ATOM 640 C CA . ALA A 1 88 ? -19.729 -9.917 24.086 1.00 97.44 88 ALA A CA 1
ATOM 641 C C . ALA A 1 88 ? -19.924 -9.297 22.691 1.00 97.44 88 ALA A C 1
ATOM 643 O O . ALA A 1 88 ? -19.112 -9.530 21.794 1.00 97.44 88 ALA A O 1
ATOM 644 N N . ALA A 1 89 ? -20.930 -8.432 22.530 1.00 97.25 89 ALA A N 1
ATOM 645 C CA . ALA A 1 89 ? -21.192 -7.734 21.274 1.00 97.25 89 ALA A CA 1
ATOM 646 C C . ALA A 1 89 ? -20.026 -6.819 20.849 1.00 97.25 89 ALA A C 1
ATOM 648 O O . ALA A 1 89 ? -19.699 -6.752 19.666 1.00 97.25 89 ALA A O 1
ATOM 649 N N . ILE A 1 90 ? -19.351 -6.145 21.791 1.00 96.56 90 ILE A N 1
ATOM 650 C CA . ILE A 1 90 ? -18.139 -5.355 21.498 1.00 96.56 90 ILE A CA 1
ATOM 651 C C . ILE A 1 90 ? -16.997 -6.253 21.028 1.00 96.56 90 ILE A C 1
ATOM 653 O O . ILE A 1 90 ? -16.276 -5.880 20.101 1.00 96.56 90 ILE A O 1
ATOM 657 N N . ALA A 1 91 ? -16.803 -7.413 21.659 1.00 96.75 91 ALA A N 1
ATOM 658 C CA . ALA A 1 91 ? -15.751 -8.343 21.266 1.00 96.75 91 ALA A CA 1
ATOM 659 C C . ALA A 1 91 ? -15.951 -8.829 19.821 1.00 96.75 91 ALA A C 1
ATOM 661 O O . ALA A 1 91 ? -15.015 -8.768 19.023 1.00 96.75 91 ALA A O 1
ATOM 662 N N . GLU A 1 92 ? -17.174 -9.220 19.462 1.00 97.44 92 GLU A N 1
ATOM 663 C CA . GLU A 1 92 ? -17.528 -9.612 18.094 1.00 97.44 92 GLU A CA 1
ATOM 664 C C . GLU A 1 92 ? -17.397 -8.440 17.108 1.00 97.44 92 GLU A C 1
ATOM 666 O O . GLU A 1 92 ? -16.780 -8.571 16.050 1.00 97.44 92 GLU A O 1
ATOM 671 N N . ALA A 1 93 ? -17.890 -7.251 17.467 1.00 96.44 93 ALA A N 1
ATOM 672 C CA . ALA A 1 93 ? -17.775 -6.067 16.617 1.00 96.44 93 ALA A CA 1
ATOM 673 C C . ALA A 1 93 ? -16.307 -5.692 16.336 1.00 96.44 93 ALA A C 1
ATOM 675 O O . ALA A 1 93 ? -15.971 -5.312 15.215 1.00 96.44 93 ALA A O 1
ATOM 676 N N . ARG A 1 94 ? -15.406 -5.857 17.314 1.00 96.44 94 ARG A N 1
ATOM 677 C CA . ARG A 1 94 ? -13.959 -5.661 17.120 1.00 96.44 94 ARG A CA 1
ATOM 678 C C . ARG A 1 94 ? -13.345 -6.703 16.187 1.00 96.44 94 ARG A C 1
ATOM 680 O O . ARG A 1 94 ? -12.511 -6.338 15.364 1.00 96.44 94 ARG A O 1
ATOM 687 N N . GLN A 1 95 ? -13.768 -7.965 16.269 1.00 97.12 95 GLN A N 1
ATOM 688 C CA . GLN A 1 95 ? -13.340 -8.991 15.309 1.00 97.12 95 GLN A CA 1
ATOM 689 C C . GLN A 1 95 ? -13.785 -8.640 13.885 1.00 97.12 95 GLN A C 1
ATOM 691 O O . GLN A 1 95 ? -13.006 -8.774 12.943 1.00 97.12 95 GLN A O 1
ATOM 696 N N . ASN A 1 96 ? -15.000 -8.109 13.730 1.00 95.50 96 ASN A N 1
ATOM 697 C CA . ASN A 1 96 ? -15.500 -7.646 12.437 1.00 95.50 96 ASN A CA 1
ATOM 698 C C . ASN A 1 96 ? -14.707 -6.450 11.890 1.00 95.50 96 ASN A C 1
ATOM 700 O O . ASN A 1 96 ? -14.456 -6.396 10.686 1.00 95.50 96 ASN A O 1
ATOM 704 N N . VAL A 1 97 ? -14.270 -5.521 12.751 1.00 97.31 97 VAL A N 1
ATOM 705 C CA . VAL A 1 97 ? -13.352 -4.440 12.351 1.00 97.31 97 VAL A CA 1
ATOM 706 C C . VAL A 1 97 ? -12.035 -5.018 11.846 1.00 97.31 97 VAL A C 1
ATOM 708 O O . VAL A 1 97 ? -11.630 -4.667 10.744 1.00 97.31 97 VAL A O 1
ATOM 711 N N . GLN A 1 98 ? -11.411 -5.941 12.585 1.00 96.50 98 GLN A N 1
ATOM 712 C CA . GLN A 1 98 ? -10.152 -6.559 12.156 1.00 96.50 98 GLN A CA 1
ATOM 713 C C . GLN A 1 98 ? -10.296 -7.249 10.793 1.00 96.50 98 GLN A C 1
ATOM 715 O O . GLN A 1 98 ? -9.505 -7.009 9.886 1.00 96.50 98 GLN A O 1
ATOM 720 N N . ALA A 1 99 ? -11.357 -8.039 10.609 1.00 94.06 99 ALA A N 1
ATOM 721 C CA . ALA A 1 99 ? -11.623 -8.705 9.338 1.00 94.06 99 ALA A CA 1
ATOM 722 C C . ALA A 1 99 ? -11.848 -7.710 8.181 1.00 94.06 99 ALA A C 1
ATOM 724 O O . ALA A 1 99 ? -11.493 -7.996 7.038 1.00 94.06 99 ALA A O 1
ATOM 725 N N . ALA A 1 100 ? -12.447 -6.546 8.450 1.00 94.12 100 ALA A N 1
ATOM 726 C CA . ALA A 1 100 ? -12.598 -5.491 7.454 1.00 94.12 100 ALA A CA 1
ATOM 727 C C . ALA A 1 100 ? -11.259 -4.800 7.132 1.00 94.12 100 ALA A C 1
ATOM 729 O O . ALA A 1 100 ? -11.003 -4.502 5.967 1.00 94.12 100 ALA A O 1
ATOM 730 N N . GLU A 1 101 ? -10.389 -4.591 8.124 1.00 94.75 101 GLU A N 1
ATOM 731 C CA . GLU A 1 101 ? -9.038 -4.045 7.919 1.00 94.75 101 GLU A CA 1
ATOM 732 C C . GLU A 1 101 ? -8.183 -4.971 7.051 1.00 94.75 101 GLU A C 1
ATOM 734 O O . GLU A 1 101 ? -7.557 -4.509 6.093 1.00 94.75 101 GLU A O 1
ATOM 739 N N . ASP A 1 102 ? -8.231 -6.278 7.313 1.00 93.31 102 ASP A N 1
ATOM 740 C CA . ASP A 1 102 ? -7.506 -7.279 6.530 1.00 93.31 102 ASP A CA 1
ATOM 741 C C . ASP A 1 102 ? -7.957 -7.263 5.058 1.00 93.31 102 ASP A C 1
ATOM 743 O O . ASP A 1 102 ? -7.126 -7.253 4.148 1.00 93.31 102 ASP A O 1
ATOM 747 N N . ARG A 1 103 ? -9.269 -7.151 4.800 1.00 91.44 103 ARG A N 1
ATOM 748 C CA . ARG A 1 103 ? -9.810 -7.035 3.432 1.00 91.44 103 ARG A CA 1
ATOM 749 C C . ARG A 1 103 ? -9.328 -5.778 2.714 1.00 91.44 103 ARG A C 1
ATOM 751 O O . ARG A 1 103 ? -8.976 -5.855 1.538 1.00 91.44 103 ARG A O 1
ATOM 758 N N . VAL A 1 104 ? -9.295 -4.630 3.394 1.00 92.25 104 VAL A N 1
ATOM 759 C CA . VAL A 1 104 ? -8.762 -3.384 2.814 1.00 92.25 104 VAL A CA 1
ATOM 760 C C . VAL A 1 104 ? -7.285 -3.561 2.450 1.00 92.25 104 VAL A C 1
ATOM 762 O O . VAL A 1 104 ? -6.874 -3.213 1.342 1.00 92.25 104 VAL A O 1
ATOM 765 N N . ALA A 1 105 ? -6.492 -4.167 3.339 1.00 90.44 105 ALA A N 1
ATOM 766 C CA . ALA A 1 105 ? -5.074 -4.421 3.094 1.00 90.44 105 ALA A CA 1
ATOM 767 C C . ALA A 1 105 ? -4.841 -5.370 1.903 1.00 90.44 105 ALA A C 1
ATOM 769 O O . ALA A 1 105 ? -3.959 -5.125 1.072 1.00 90.44 105 ALA A O 1
ATOM 770 N N . GLU A 1 106 ? -5.641 -6.431 1.782 1.00 90.62 106 GLU A N 1
ATOM 771 C CA . GLU A 1 106 ? -5.588 -7.363 0.652 1.00 90.62 106 GLU A CA 1
ATOM 772 C C . GLU A 1 106 ? -5.892 -6.672 -0.682 1.00 90.62 106 GLU A C 1
ATOM 774 O O . GLU A 1 106 ? -5.163 -6.866 -1.662 1.00 90.62 106 GLU A O 1
ATOM 779 N N . GLN A 1 107 ? -6.925 -5.827 -0.721 1.00 89.75 107 GLN A N 1
ATOM 780 C CA . GLN A 1 107 ? -7.277 -5.057 -1.915 1.00 89.75 107 GLN A CA 1
ATOM 781 C C . GLN A 1 107 ? -6.179 -4.073 -2.311 1.00 89.75 107 GLN A C 1
ATOM 783 O O . GLN A 1 107 ? -5.806 -3.988 -3.486 1.00 89.75 107 GLN A O 1
ATOM 788 N N . ASP A 1 108 ? -5.611 -3.363 -1.338 1.00 87.69 108 ASP A N 1
ATOM 789 C CA . ASP A 1 108 ? -4.514 -2.433 -1.578 1.00 87.69 108 ASP A CA 1
ATOM 790 C C . ASP A 1 108 ? -3.281 -3.139 -2.138 1.00 87.69 108 ASP A C 1
ATOM 792 O O . ASP A 1 108 ? -2.651 -2.656 -3.087 1.00 87.69 108 ASP A O 1
ATOM 796 N N . LEU A 1 109 ? -2.951 -4.311 -1.594 1.00 90.31 109 LEU A N 1
ATOM 797 C CA . LEU A 1 109 ? -1.862 -5.133 -2.100 1.00 90.31 109 LEU A CA 1
ATOM 798 C C . LEU A 1 109 ? -2.143 -5.616 -3.528 1.00 90.31 109 LEU A C 1
ATOM 800 O O . LEU A 1 109 ? -1.247 -5.564 -4.375 1.00 90.31 109 LEU A O 1
ATOM 804 N N . ALA A 1 110 ? -3.367 -6.068 -3.813 1.00 88.62 110 ALA A N 1
ATOM 805 C CA . ALA A 1 110 ? -3.777 -6.494 -5.148 1.00 88.62 110 ALA A CA 1
ATOM 806 C C . ALA A 1 110 ? -3.649 -5.350 -6.167 1.00 88.62 110 ALA A C 1
ATOM 808 O O . ALA A 1 110 ? -3.057 -5.540 -7.232 1.00 88.62 110 ALA A O 1
ATOM 809 N N . ARG A 1 111 ? -4.091 -4.140 -5.807 1.00 87.50 111 ARG A N 1
ATOM 810 C CA . ARG A 1 111 ? -3.961 -2.935 -6.637 1.00 87.50 111 ARG A CA 1
ATOM 811 C C . ARG A 1 111 ? -2.504 -2.583 -6.917 1.00 87.50 111 ARG A C 1
ATOM 813 O O . ARG A 1 111 ? -2.138 -2.345 -8.065 1.00 87.50 111 ARG A O 1
ATOM 820 N N . ARG A 1 112 ? -1.649 -2.579 -5.889 1.00 89.56 112 ARG A N 1
ATOM 821 C CA . ARG A 1 112 ? -0.212 -2.297 -6.055 1.00 89.56 112 ARG A CA 1
ATOM 822 C C . ARG A 1 112 ? 0.459 -3.326 -6.961 1.00 89.56 112 ARG A C 1
ATOM 824 O O . ARG A 1 112 ? 1.234 -2.948 -7.834 1.00 89.56 112 ARG A O 1
ATOM 831 N N . LYS A 1 113 ? 0.131 -4.612 -6.797 1.00 92.19 113 LYS A N 1
ATOM 832 C CA . LYS A 1 113 ? 0.628 -5.687 -7.669 1.00 92.19 113 LYS A CA 1
ATOM 833 C C . LYS A 1 113 ? 0.172 -5.502 -9.113 1.00 92.19 113 LYS A C 1
ATOM 835 O O . LYS A 1 113 ? 0.984 -5.667 -10.017 1.00 92.19 113 LYS A O 1
ATOM 840 N N . GLN A 1 114 ? -1.091 -5.139 -9.328 1.00 91.81 114 GLN A N 1
ATOM 841 C CA . GLN A 1 114 ? -1.609 -4.862 -10.663 1.00 91.81 114 GLN A CA 1
ATOM 842 C C . GLN A 1 114 ? -0.879 -3.679 -11.302 1.00 91.81 114 GLN A C 1
ATOM 844 O O . GLN A 1 114 ? -0.390 -3.799 -12.422 1.00 91.81 114 GLN A O 1
ATOM 849 N N . LYS A 1 115 ? -0.694 -2.580 -10.561 1.00 90.38 115 LYS A N 1
ATOM 850 C CA . LYS A 1 115 ? 0.014 -1.416 -11.094 1.00 90.38 115 LYS A CA 1
ATOM 851 C C . LYS A 1 115 ? 1.482 -1.709 -11.411 1.00 90.38 115 LYS A C 1
ATOM 853 O O . LYS A 1 115 ? 2.001 -1.244 -12.419 1.00 90.38 115 LYS A O 1
ATOM 858 N N . ALA A 1 116 ? 2.143 -2.508 -10.575 1.00 89.00 116 ALA A N 1
ATOM 859 C CA . ALA A 1 116 ? 3.508 -2.955 -10.828 1.00 89.00 116 ALA A CA 1
ATOM 860 C C . ALA A 1 116 ? 3.613 -3.804 -12.106 1.00 89.00 116 ALA A C 1
ATOM 862 O O . ALA A 1 116 ? 4.586 -3.661 -12.844 1.00 89.00 116 ALA A O 1
ATOM 863 N N . ARG A 1 117 ? 2.616 -4.654 -12.392 1.00 91.75 117 ARG A N 1
ATOM 864 C CA . ARG A 1 117 ? 2.548 -5.413 -13.651 1.00 91.75 117 ARG A CA 1
ATOM 865 C C . ARG A 1 117 ? 2.394 -4.495 -14.856 1.00 91.75 117 ARG A C 1
ATOM 867 O O . ARG A 1 117 ? 3.195 -4.611 -15.769 1.00 91.75 117 ARG A O 1
ATOM 874 N N . GLU A 1 118 ? 1.463 -3.543 -14.811 1.00 91.81 118 GLU A N 1
ATOM 875 C CA . GLU A 1 118 ? 1.280 -2.560 -15.893 1.00 91.81 118 GLU A CA 1
ATOM 876 C C . GLU A 1 118 ? 2.584 -1.818 -16.213 1.00 91.81 118 GLU A C 1
ATOM 878 O O . GLU A 1 118 ? 3.011 -1.776 -17.361 1.00 91.81 118 GLU A O 1
ATOM 883 N N . ILE A 1 119 ? 3.268 -1.301 -15.185 1.00 91.56 119 ILE A N 1
ATOM 884 C CA . ILE A 1 119 ? 4.552 -0.605 -15.359 1.00 91.56 119 ILE A CA 1
ATOM 885 C C . ILE A 1 119 ? 5.625 -1.553 -15.919 1.00 91.56 119 ILE A C 1
ATOM 887 O O . ILE A 1 119 ? 6.429 -1.155 -16.758 1.00 91.56 119 ILE A O 1
ATOM 891 N N . SER A 1 120 ? 5.649 -2.811 -15.472 1.00 92.44 120 SER A N 1
ATOM 892 C CA . SER A 1 120 ? 6.593 -3.811 -15.991 1.00 92.44 120 SER A CA 1
ATOM 893 C C . SER A 1 120 ? 6.347 -4.098 -17.473 1.00 92.44 120 SER A C 1
ATOM 895 O O . SER A 1 120 ? 7.303 -4.178 -18.242 1.00 92.44 120 SER A O 1
ATOM 897 N N . ASP A 1 121 ? 5.084 -4.210 -17.883 1.00 94.31 121 ASP A N 1
ATOM 898 C CA . ASP A 1 121 ? 4.699 -4.434 -19.276 1.00 94.31 121 ASP A CA 1
ATOM 899 C C . ASP A 1 121 ? 5.085 -3.239 -20.159 1.00 94.31 121 ASP A C 1
ATOM 901 O O . ASP A 1 121 ? 5.623 -3.433 -21.251 1.00 94.31 121 ASP A O 1
ATOM 905 N N . GLU A 1 122 ? 4.899 -2.008 -19.670 1.00 95.31 122 GLU A N 1
ATOM 906 C CA . GLU A 1 122 ? 5.362 -0.786 -20.341 1.00 95.31 122 GLU A CA 1
ATOM 907 C C . GLU A 1 122 ? 6.890 -0.769 -20.507 1.00 95.31 122 GLU A C 1
ATOM 909 O O . GLU A 1 122 ? 7.385 -0.521 -21.607 1.00 95.31 122 GLU A O 1
ATOM 914 N N . ILE A 1 123 ? 7.650 -1.108 -19.458 1.00 93.94 123 ILE A N 1
ATOM 915 C CA . ILE A 1 123 ? 9.119 -1.201 -19.528 1.00 93.94 123 ILE A CA 1
ATOM 916 C C . ILE A 1 123 ? 9.549 -2.245 -20.563 1.00 93.94 123 ILE A C 1
ATOM 918 O O . ILE A 1 123 ? 10.443 -1.980 -21.366 1.00 93.94 123 ILE A O 1
ATOM 922 N N . ILE A 1 124 ? 8.916 -3.423 -20.576 1.00 94.69 124 ILE A N 1
ATOM 923 C CA . ILE A 1 124 ? 9.217 -4.478 -21.554 1.00 94.69 124 ILE A CA 1
ATOM 924 C C . ILE A 1 124 ? 8.892 -4.003 -22.976 1.00 94.69 124 ILE A C 1
ATOM 926 O O . ILE A 1 124 ? 9.653 -4.275 -23.908 1.00 94.69 124 ILE A O 1
ATOM 930 N N . ALA A 1 125 ? 7.778 -3.294 -23.163 1.00 95.12 125 ALA A N 1
ATOM 931 C CA . ALA A 1 125 ? 7.397 -2.749 -24.459 1.00 95.12 125 ALA A CA 1
ATOM 932 C C . ALA A 1 125 ? 8.411 -1.710 -24.965 1.00 95.12 125 ALA A C 1
ATOM 934 O O . ALA A 1 125 ? 8.802 -1.769 -26.131 1.00 95.12 125 ALA A O 1
ATOM 935 N N . GLU A 1 126 ? 8.881 -0.804 -24.104 1.00 95.38 126 GLU A N 1
ATOM 936 C CA . GLU A 1 126 ? 9.925 0.166 -24.456 1.00 95.38 126 GLU A CA 1
ATOM 937 C C . GLU A 1 126 ? 11.278 -0.509 -24.718 1.00 95.38 126 GLU A C 1
ATOM 939 O O . GLU A 1 126 ? 11.937 -0.191 -25.707 1.00 95.38 126 GLU A O 1
ATOM 944 N N . ALA A 1 127 ? 11.663 -1.507 -23.917 1.00 93.75 127 ALA A N 1
ATOM 945 C CA . ALA A 1 127 ? 12.887 -2.276 -24.141 1.00 93.75 127 ALA A CA 1
ATOM 946 C C . ALA A 1 127 ? 12.899 -2.941 -25.528 1.00 93.75 127 ALA A C 1
ATOM 948 O O . ALA A 1 127 ? 13.881 -2.832 -26.258 1.00 93.75 127 ALA A O 1
ATOM 949 N N . ARG A 1 128 ? 11.772 -3.524 -25.960 1.00 95.81 128 ARG A N 1
ATOM 950 C CA . ARG A 1 128 ? 11.644 -4.095 -27.314 1.00 95.81 128 ARG A CA 1
ATOM 951 C C . ARG A 1 128 ? 11.828 -3.053 -28.418 1.00 95.81 128 ARG A C 1
ATOM 953 O O . ARG A 1 128 ? 12.405 -3.368 -29.456 1.00 95.81 128 ARG A O 1
ATOM 960 N N . LYS A 1 129 ? 11.345 -1.821 -28.226 1.00 95.94 129 LYS A N 1
ATOM 961 C CA . LYS A 1 129 ? 11.562 -0.732 -29.196 1.00 95.94 129 LYS A CA 1
ATOM 962 C C . LYS A 1 129 ? 13.040 -0.363 -29.284 1.00 95.94 129 LYS A C 1
ATOM 964 O O . LYS A 1 129 ? 13.543 -0.146 -30.385 1.00 95.94 129 LYS A O 1
ATOM 969 N N . VAL A 1 130 ? 13.734 -0.330 -28.146 1.00 91.69 130 VAL A N 1
ATOM 970 C CA . VAL A 1 130 ? 15.184 -0.108 -28.098 1.00 91.69 130 VAL A CA 1
ATOM 971 C C . VAL A 1 130 ? 15.926 -1.227 -28.829 1.00 91.69 130 VAL A C 1
ATOM 973 O O . VAL A 1 130 ? 16.775 -0.923 -29.664 1.00 91.69 130 VAL A O 1
ATOM 976 N N . ASP A 1 131 ? 15.572 -2.493 -28.597 1.00 93.75 131 ASP A N 1
ATOM 977 C CA . ASP A 1 131 ? 16.191 -3.639 -29.279 1.00 93.75 131 ASP A CA 1
ATOM 978 C C . ASP A 1 131 ? 16.060 -3.538 -30.806 1.00 93.75 131 ASP A C 1
ATOM 980 O O . ASP A 1 131 ? 17.040 -3.717 -31.534 1.00 93.75 131 ASP A O 1
ATOM 984 N N . ILE A 1 132 ? 14.865 -3.191 -31.299 1.00 95.81 132 ILE A N 1
ATOM 985 C CA . ILE A 1 132 ? 14.611 -2.977 -32.732 1.00 95.81 132 ILE A CA 1
ATOM 986 C C . ILE A 1 132 ? 15.481 -1.832 -33.267 1.00 95.81 132 ILE A C 1
ATOM 988 O O . ILE A 1 132 ? 16.182 -2.008 -34.265 1.00 95.81 132 ILE A O 1
ATOM 992 N N . ALA A 1 133 ? 15.489 -0.681 -32.591 1.00 92.44 133 ALA A N 1
ATOM 993 C CA . ALA A 1 133 ? 16.260 0.483 -33.021 1.00 92.44 133 ALA A CA 1
ATOM 994 C C . ALA A 1 133 ? 17.774 0.211 -33.036 1.00 92.44 133 ALA A C 1
ATOM 996 O O . ALA A 1 133 ? 18.481 0.650 -33.945 1.00 92.44 133 ALA A O 1
ATOM 997 N N . LEU A 1 134 ? 18.286 -0.543 -32.058 1.00 90.19 134 LEU A N 1
ATOM 998 C CA . LEU A 1 134 ? 19.688 -0.957 -32.025 1.00 90.19 134 LEU A CA 1
ATOM 999 C C . LEU A 1 134 ? 20.018 -1.916 -33.172 1.00 90.19 134 LEU A C 1
ATOM 1001 O O . LEU A 1 134 ? 21.056 -1.751 -33.814 1.00 90.19 134 LEU A O 1
ATOM 1005 N N . ALA A 1 135 ? 19.139 -2.874 -33.481 1.00 93.44 135 ALA A N 1
ATOM 1006 C CA . ALA A 1 135 ? 19.323 -3.768 -34.622 1.00 93.44 135 ALA A CA 1
ATOM 1007 C C . ALA A 1 135 ? 19.373 -2.991 -35.951 1.00 93.44 135 ALA A C 1
ATOM 1009 O O . ALA A 1 135 ? 20.269 -3.212 -36.772 1.00 93.44 135 ALA A O 1
ATOM 1010 N N . GLU A 1 136 ? 18.470 -2.028 -36.144 1.00 94.50 136 GLU A N 1
ATOM 1011 C CA . GLU A 1 136 ? 18.469 -1.142 -37.314 1.00 94.50 136 GLU A CA 1
ATOM 1012 C C . GLU A 1 136 ? 19.738 -0.283 -37.390 1.00 94.50 136 GLU A C 1
ATOM 1014 O O . GLU A 1 136 ? 20.343 -0.160 -38.461 1.00 94.50 136 GLU A O 1
ATOM 1019 N N . ALA A 1 137 ? 20.193 0.258 -36.256 1.00 91.06 137 ALA A N 1
ATOM 1020 C CA . ALA A 1 137 ? 21.427 1.032 -36.178 1.00 91.06 137 ALA A CA 1
ATOM 1021 C C . ALA A 1 137 ? 22.653 0.192 -36.567 1.00 91.06 137 ALA A C 1
ATOM 1023 O O . ALA A 1 137 ? 23.496 0.661 -37.334 1.00 91.06 137 ALA A O 1
ATOM 1024 N N . VAL A 1 138 ? 22.738 -1.061 -36.108 1.00 92.81 138 VAL A N 1
ATOM 1025 C CA . VAL A 1 138 ? 23.811 -1.995 -36.490 1.00 92.81 138 VAL A CA 1
ATOM 1026 C C . VAL A 1 138 ? 23.808 -2.241 -38.001 1.00 92.81 138 VAL A C 1
ATOM 1028 O O . VAL A 1 138 ? 24.863 -2.156 -38.634 1.00 92.81 138 VAL A O 1
ATOM 1031 N N . ILE A 1 139 ? 22.638 -2.475 -38.607 1.00 94.94 139 ILE A N 1
ATOM 1032 C CA . ILE A 1 139 ? 22.510 -2.658 -40.064 1.00 94.94 139 ILE A CA 1
ATOM 1033 C C . ILE A 1 139 ? 22.970 -1.399 -40.812 1.00 94.94 139 ILE A C 1
ATOM 1035 O O . ILE A 1 139 ? 23.737 -1.493 -41.776 1.00 94.94 139 ILE A O 1
ATOM 1039 N N . ALA A 1 140 ? 22.528 -0.217 -40.378 1.00 92.69 140 ALA A N 1
ATOM 1040 C CA . ALA A 1 140 ? 22.893 1.053 -40.999 1.00 92.69 140 ALA A CA 1
ATOM 1041 C C . ALA A 1 140 ? 24.403 1.332 -40.904 1.00 92.69 140 ALA A C 1
ATOM 1043 O O . ALA A 1 140 ? 25.024 1.718 -41.897 1.00 92.69 140 ALA A O 1
ATOM 1044 N N . LEU A 1 141 ? 25.013 1.076 -39.743 1.00 90.94 141 LEU A N 1
ATOM 1045 C CA . LEU A 1 141 ? 26.457 1.207 -39.536 1.00 90.94 141 LEU A CA 1
ATOM 1046 C C . LEU A 1 141 ? 27.252 0.221 -40.401 1.00 90.94 141 LEU A C 1
ATOM 1048 O O . LEU A 1 141 ? 28.249 0.618 -41.005 1.00 90.94 141 LEU A O 1
ATOM 1052 N N . GLY A 1 142 ? 26.787 -1.025 -40.528 1.00 92.50 142 GLY A N 1
ATOM 1053 C CA . GLY A 1 142 ? 27.392 -2.016 -41.420 1.00 92.50 142 GLY A CA 1
ATOM 1054 C C . GLY A 1 142 ? 27.356 -1.583 -42.889 1.00 92.50 142 GLY A C 1
ATOM 1055 O O . GLY A 1 142 ? 28.365 -1.666 -43.589 1.00 92.50 142 GLY A O 1
ATOM 1056 N N . ARG A 1 143 ? 26.224 -1.035 -43.357 1.00 94.06 143 ARG A N 1
ATOM 1057 C CA . ARG A 1 143 ? 26.108 -0.469 -44.716 1.00 94.06 143 ARG A CA 1
ATOM 1058 C C . ARG A 1 143 ? 27.040 0.724 -44.923 1.00 94.06 143 ARG A C 1
ATOM 1060 O O . ARG A 1 143 ? 27.688 0.813 -45.964 1.00 94.06 143 ARG A O 1
ATOM 1067 N N . ARG A 1 144 ? 27.136 1.621 -43.937 1.00 92.44 144 ARG A N 1
ATOM 1068 C CA . ARG A 1 144 ? 28.055 2.767 -43.973 1.00 92.44 144 ARG A CA 1
ATOM 1069 C C . ARG A 1 144 ? 29.510 2.314 -44.104 1.00 92.44 144 ARG A C 1
ATOM 1071 O O . ARG A 1 144 ? 30.240 2.870 -44.922 1.00 92.44 144 ARG A O 1
ATOM 1078 N N . ASP A 1 145 ? 29.930 1.299 -43.349 1.00 91.44 145 ASP A N 1
ATOM 1079 C CA . ASP A 1 145 ? 31.292 0.766 -43.460 1.00 91.44 145 ASP A CA 1
ATOM 1080 C C . ASP A 1 145 ? 31.547 0.097 -44.819 1.00 91.44 145 ASP A C 1
ATOM 1082 O O . ASP A 1 145 ? 32.580 0.343 -45.439 1.00 91.44 145 ASP A O 1
ATOM 1086 N N . ALA A 1 146 ? 30.578 -0.656 -45.349 1.00 92.88 146 ALA A N 1
ATOM 1087 C CA . ALA A 1 146 ? 30.683 -1.241 -46.685 1.00 92.88 146 ALA A CA 1
ATOM 1088 C C . ALA A 1 146 ? 30.853 -0.170 -47.781 1.00 92.88 146 ALA A C 1
ATOM 1090 O O . ALA A 1 146 ? 31.701 -0.320 -48.663 1.00 92.88 146 ALA A O 1
ATOM 1091 N N . LEU A 1 147 ? 30.100 0.935 -47.702 1.00 93.00 147 LEU A N 1
ATOM 1092 C CA . LEU A 1 147 ? 30.243 2.079 -48.611 1.00 93.00 147 LEU A CA 1
ATOM 1093 C C . LEU A 1 147 ? 31.613 2.750 -48.474 1.00 93.00 147 LEU A C 1
ATOM 1095 O O . LEU A 1 147 ? 32.246 3.054 -49.483 1.00 93.00 147 LEU A O 1
ATOM 1099 N N . ARG A 1 148 ? 32.112 2.923 -47.245 1.00 92.69 148 ARG A N 1
ATOM 1100 C CA . ARG A 1 148 ? 33.473 3.420 -47.002 1.00 92.69 148 ARG A CA 1
ATOM 1101 C C . ARG A 1 148 ? 34.514 2.508 -47.654 1.00 92.69 148 ARG A C 1
ATOM 1103 O O . ARG A 1 148 ? 35.397 3.003 -48.345 1.00 92.69 148 ARG A O 1
ATOM 1110 N N . VAL A 1 149 ? 34.418 1.189 -47.473 1.00 92.06 149 VAL A N 1
ATOM 1111 C CA . VAL A 1 149 ? 35.332 0.216 -48.098 1.00 92.06 149 VAL A CA 1
ATOM 1112 C C . VAL A 1 149 ? 35.254 0.284 -49.625 1.00 92.06 149 VAL A C 1
ATOM 1114 O O . VAL A 1 149 ? 36.291 0.249 -50.287 1.00 92.06 149 VAL A O 1
ATOM 1117 N N . ALA A 1 150 ? 34.055 0.418 -50.197 1.00 92.38 150 ALA A N 1
ATOM 1118 C CA . ALA A 1 150 ? 33.885 0.616 -51.635 1.00 92.38 150 ALA A CA 1
ATOM 1119 C C . ALA A 1 150 ? 34.566 1.910 -52.115 1.00 92.38 150 ALA A C 1
ATOM 1121 O O . ALA A 1 150 ? 35.266 1.883 -53.124 1.00 92.38 150 ALA A O 1
ATOM 1122 N N . LEU A 1 151 ? 34.449 3.002 -51.352 1.00 89.38 151 LEU A N 1
ATOM 1123 C CA . LEU A 1 151 ? 35.118 4.275 -51.633 1.00 89.38 151 LEU A CA 1
ATOM 1124 C C . LEU A 1 151 ? 36.649 4.196 -51.491 1.00 89.38 151 LEU A C 1
ATOM 1126 O O . LEU A 1 151 ? 37.361 4.884 -52.208 1.00 89.38 151 LEU A O 1
ATOM 1130 N N . VAL A 1 152 ? 37.198 3.341 -50.617 1.00 90.81 152 VAL A N 1
ATOM 1131 C CA . VAL A 1 152 ? 38.655 3.080 -50.596 1.00 90.81 152 VAL A CA 1
ATOM 1132 C C . VAL A 1 152 ? 39.088 2.424 -51.909 1.00 90.81 152 VAL A C 1
ATOM 1134 O O . VAL A 1 152 ? 40.107 2.795 -52.489 1.00 90.81 152 VAL A O 1
ATOM 1137 N N . LYS A 1 153 ? 38.310 1.446 -52.391 1.00 92.56 153 LYS A N 1
ATOM 1138 C CA . LYS A 1 153 ? 38.639 0.654 -53.585 1.00 92.56 153 LYS A CA 1
ATOM 1139 C C . LYS A 1 153 ? 38.643 1.463 -54.883 1.00 92.56 153 LYS A C 1
ATOM 1141 O O . LYS A 1 153 ? 39.258 1.014 -55.843 1.00 92.56 153 LYS A O 1
ATOM 1146 N N . THR A 1 154 ? 38.013 2.638 -54.928 1.00 93.12 154 THR A N 1
ATOM 1147 C CA . THR A 1 154 ? 38.099 3.533 -56.097 1.00 93.12 154 THR A CA 1
ATOM 1148 C C . THR A 1 154 ? 39.491 4.148 -56.266 1.00 93.12 154 THR A C 1
ATOM 1150 O O . THR A 1 154 ? 39.767 4.741 -57.304 1.00 93.12 154 THR A O 1
ATOM 1153 N N . GLY A 1 155 ? 40.365 4.053 -55.253 1.00 91.19 155 GLY A N 1
ATOM 1154 C CA . GLY A 1 155 ? 41.714 4.626 -55.267 1.00 91.19 155 GLY A CA 1
ATOM 1155 C C . GLY A 1 155 ? 41.753 6.149 -55.109 1.00 91.19 155 GLY A C 1
ATOM 1156 O O . GLY A 1 155 ? 42.831 6.734 -55.071 1.00 91.19 155 GLY A O 1
ATOM 1157 N N . THR A 1 156 ? 40.594 6.802 -54.990 1.00 87.25 156 THR A N 1
ATOM 1158 C CA . THR A 1 156 ? 40.479 8.266 -54.894 1.00 87.25 156 THR A CA 1
ATOM 1159 C C . THR A 1 156 ? 40.461 8.765 -53.449 1.00 87.25 156 THR A C 1
ATOM 1161 O O . THR A 1 156 ? 40.594 9.965 -53.215 1.00 87.25 156 THR A O 1
ATOM 1164 N N . MET A 1 157 ? 40.289 7.873 -52.465 1.00 88.75 157 MET A N 1
ATOM 1165 C CA . MET A 1 157 ? 40.215 8.238 -51.050 1.00 88.75 157 MET A CA 1
ATOM 1166 C C . MET A 1 157 ? 41.566 8.095 -50.345 1.00 88.75 157 MET A C 1
ATOM 1168 O O . MET A 1 157 ? 42.194 7.038 -50.373 1.00 88.75 157 MET A O 1
ATOM 1172 N N . ARG A 1 158 ? 41.982 9.156 -49.643 1.00 87.50 158 ARG A N 1
ATOM 1173 C CA . ARG A 1 158 ? 43.202 9.152 -48.825 1.00 87.50 158 ARG A CA 1
ATOM 1174 C C . ARG A 1 158 ? 43.020 8.278 -47.566 1.00 87.50 158 ARG A C 1
ATOM 1176 O O . ARG A 1 158 ? 41.929 8.297 -46.981 1.00 87.50 158 ARG A O 1
ATOM 1183 N N . PRO A 1 159 ? 44.053 7.549 -47.101 1.00 84.75 159 PRO A N 1
ATOM 1184 C CA . PRO A 1 159 ? 43.963 6.697 -45.910 1.00 84.75 159 PRO A CA 1
ATOM 1185 C C . PRO A 1 159 ? 43.511 7.435 -44.639 1.00 84.75 159 PRO A C 1
ATOM 1187 O O . PRO A 1 159 ? 42.762 6.880 -43.838 1.00 84.75 159 PRO A O 1
ATOM 1190 N N . GLU A 1 160 ? 43.899 8.700 -44.469 1.00 86.56 160 GLU A N 1
ATOM 1191 C CA . GLU A 1 160 ? 43.557 9.510 -43.293 1.00 86.56 160 GLU A CA 1
ATOM 1192 C C . GLU A 1 160 ? 42.048 9.782 -43.207 1.00 86.56 160 GLU A C 1
ATOM 1194 O O . GLU A 1 160 ? 41.456 9.681 -42.133 1.00 86.56 160 GLU A O 1
ATOM 1199 N N . ILE A 1 161 ? 41.415 10.054 -44.352 1.00 86.12 161 ILE A N 1
ATOM 1200 C CA . ILE A 1 161 ? 39.966 10.278 -44.480 1.00 86.12 161 ILE A CA 1
ATOM 1201 C C . ILE A 1 161 ? 39.212 8.985 -44.151 1.00 86.12 161 ILE A C 1
ATOM 1203 O O . ILE A 1 161 ? 38.253 8.990 -43.380 1.00 86.12 161 ILE A O 1
ATOM 1207 N N . SER A 1 162 ? 39.695 7.852 -44.669 1.00 86.50 162 SER A N 1
ATOM 1208 C CA . SER A 1 162 ? 39.146 6.529 -44.354 1.00 86.50 162 SER A CA 1
ATOM 1209 C C . SER A 1 162 ? 39.160 6.248 -42.847 1.00 86.50 162 SER A C 1
ATOM 1211 O O . SER A 1 162 ? 38.141 5.842 -42.284 1.00 86.50 162 SER A O 1
ATOM 1213 N N . ASN A 1 163 ? 40.290 6.530 -42.188 1.00 85.50 163 ASN A N 1
ATOM 1214 C CA . ASN A 1 163 ? 40.475 6.317 -40.753 1.00 85.50 163 ASN A CA 1
ATOM 1215 C C . ASN A 1 163 ? 39.551 7.205 -39.905 1.00 85.50 163 ASN A C 1
ATOM 1217 O O . ASN A 1 163 ? 39.026 6.753 -38.885 1.00 85.50 163 ASN A O 1
ATOM 1221 N N . GLN A 1 164 ? 39.309 8.448 -40.332 1.00 85.31 164 GLN A N 1
ATOM 1222 C CA . GLN A 1 164 ? 38.371 9.362 -39.670 1.00 85.31 164 GLN A CA 1
ATOM 1223 C C . GLN A 1 164 ? 36.915 8.880 -39.782 1.00 85.31 164 GLN A C 1
ATOM 1225 O O . GLN A 1 164 ? 36.154 8.978 -38.815 1.00 85.31 164 GLN A O 1
ATOM 1230 N N . LEU A 1 165 ? 36.528 8.298 -40.922 1.00 85.88 165 LEU A N 1
ATOM 1231 C CA . LEU A 1 165 ? 35.189 7.731 -41.118 1.00 85.88 165 LEU A CA 1
ATOM 1232 C C . LEU A 1 165 ? 34.970 6.440 -40.313 1.00 85.88 165 LEU A C 1
ATOM 1234 O O . LEU A 1 165 ? 33.850 6.197 -39.860 1.00 85.88 165 LEU A O 1
ATOM 1238 N N . SER A 1 166 ? 36.008 5.628 -40.098 1.00 84.81 166 SER A N 1
ATOM 1239 C CA . SER A 1 166 ? 35.935 4.398 -39.289 1.00 84.81 166 SER A CA 1
ATOM 1240 C C . SER A 1 166 ? 36.183 4.610 -37.788 1.00 84.81 166 SER A C 1
ATOM 1242 O O . SER A 1 166 ? 36.147 3.652 -37.016 1.00 84.81 166 SER A O 1
ATOM 1244 N N . GLY A 1 167 ? 36.484 5.836 -37.354 1.00 82.50 167 GLY A N 1
ATOM 1245 C CA . GLY A 1 167 ? 36.874 6.120 -35.975 1.00 82.50 167 GLY A CA 1
ATOM 1246 C C . GLY A 1 167 ? 35.774 5.798 -34.957 1.00 82.50 167 GLY A C 1
ATOM 1247 O O . GLY A 1 167 ? 34.655 6.300 -35.056 1.00 82.50 167 GLY A O 1
ATOM 1248 N N . LYS A 1 168 ? 36.104 5.025 -33.911 1.00 80.25 168 LYS A N 1
ATOM 1249 C CA . LYS A 1 168 ? 35.176 4.692 -32.806 1.00 80.25 168 LYS A CA 1
ATOM 1250 C C . LYS A 1 168 ? 34.616 5.941 -32.107 1.00 80.25 168 LYS A C 1
ATOM 1252 O O . LYS A 1 168 ? 33.446 5.981 -31.737 1.00 80.25 168 LYS A O 1
ATOM 1257 N N . LEU A 1 169 ? 3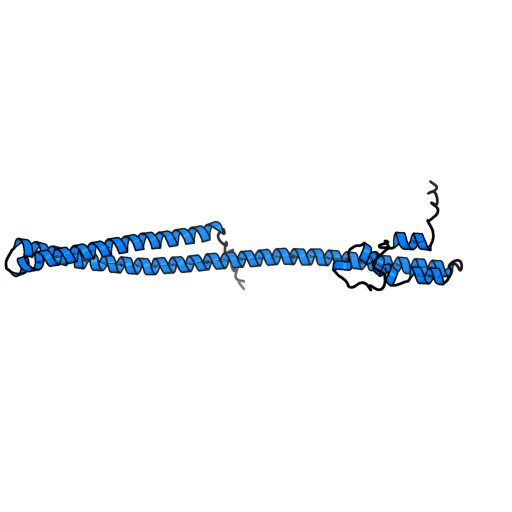5.432 6.993 -31.995 1.00 80.31 169 LEU A N 1
ATOM 1258 C CA . LEU A 1 169 ? 35.032 8.278 -31.413 1.00 80.31 169 LEU A CA 1
ATOM 1259 C C . LEU A 1 169 ? 33.913 8.972 -32.208 1.00 80.31 169 LEU A C 1
ATOM 1261 O O . LEU A 1 169 ? 33.099 9.676 -31.619 1.00 80.31 169 LEU A O 1
ATOM 1265 N N . THR A 1 170 ? 33.834 8.755 -33.522 1.00 80.19 170 THR A N 1
ATOM 1266 C CA . THR A 1 170 ? 32.805 9.344 -34.392 1.00 80.19 170 THR A CA 1
ATOM 1267 C C . THR A 1 170 ? 31.423 8.770 -34.085 1.00 80.19 170 THR A C 1
ATOM 1269 O O . THR A 1 170 ? 30.454 9.516 -33.952 1.00 80.19 170 THR A O 1
ATOM 1272 N N . ILE A 1 171 ? 31.341 7.452 -33.885 1.00 83.06 171 ILE A N 1
ATOM 1273 C CA . ILE A 1 171 ? 30.099 6.777 -33.486 1.00 83.06 171 ILE A CA 1
ATOM 1274 C C . ILE A 1 171 ? 29.698 7.221 -32.074 1.00 83.06 171 ILE A C 1
ATOM 1276 O O . ILE A 1 171 ? 28.556 7.622 -31.864 1.00 83.06 171 ILE A O 1
ATOM 1280 N N . ASN A 1 172 ? 30.645 7.265 -31.132 1.00 81.25 172 ASN A N 1
ATOM 1281 C CA . ASN A 1 172 ? 30.390 7.726 -29.763 1.00 81.25 172 ASN A CA 1
ATOM 1282 C C . ASN A 1 172 ? 29.851 9.167 -29.710 1.00 81.25 172 ASN A C 1
ATOM 1284 O O . ASN A 1 172 ? 28.937 9.455 -28.940 1.00 81.25 172 ASN A O 1
ATOM 1288 N N . ARG A 1 173 ? 30.359 10.072 -30.559 1.00 78.81 173 ARG A N 1
ATOM 1289 C CA . ARG A 1 173 ? 29.846 11.449 -30.676 1.00 78.81 173 ARG A CA 1
ATOM 1290 C C . ARG A 1 173 ? 28.413 11.495 -31.192 1.00 78.81 173 ARG A C 1
ATOM 1292 O O . ARG A 1 173 ? 27.613 12.256 -30.654 1.00 78.81 173 ARG A O 1
ATOM 1299 N N . ALA A 1 174 ? 28.080 10.675 -32.185 1.00 82.50 174 ALA A N 1
ATOM 1300 C CA . ALA A 1 174 ? 26.726 10.610 -32.722 1.00 82.50 174 ALA A CA 1
ATOM 1301 C C . ALA A 1 174 ? 25.729 10.013 -31.718 1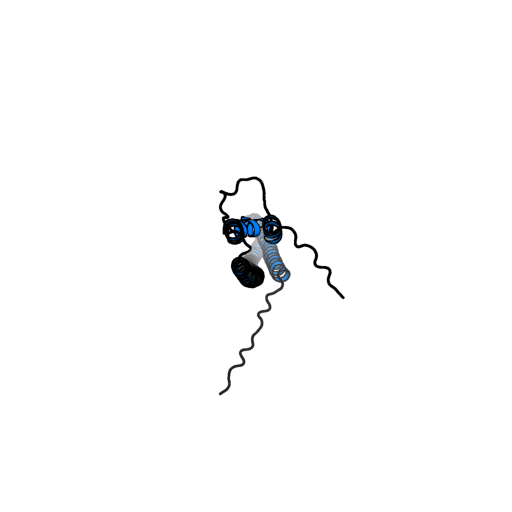.00 82.50 174 ALA A C 1
ATOM 1303 O O . ALA A 1 174 ? 24.631 10.543 -31.567 1.00 82.50 174 ALA A O 1
ATOM 1304 N N . LEU A 1 175 ? 26.126 8.973 -30.977 1.00 83.56 175 LEU A N 1
ATOM 1305 C CA . LEU A 1 175 ? 25.322 8.407 -29.888 1.00 83.56 175 LEU A CA 1
ATOM 1306 C C . LEU A 1 175 ? 25.114 9.431 -28.759 1.00 83.56 175 LEU A C 1
ATOM 1308 O O . LEU A 1 175 ? 23.998 9.606 -28.272 1.00 83.56 175 LEU A O 1
ATOM 1312 N N . ALA A 1 176 ? 26.155 10.185 -28.393 1.00 80.31 176 ALA A N 1
ATOM 1313 C CA . ALA A 1 176 ? 26.038 11.274 -27.426 1.00 80.31 176 ALA A CA 1
ATOM 1314 C C . ALA A 1 176 ? 25.150 12.428 -27.934 1.00 80.31 176 ALA A C 1
ATOM 1316 O O . ALA A 1 176 ? 24.388 12.996 -27.151 1.00 80.31 176 ALA A O 1
ATOM 1317 N N . ALA A 1 177 ? 25.210 12.766 -29.228 1.00 81.44 177 ALA A N 1
ATOM 1318 C CA . ALA A 1 177 ? 24.328 13.751 -29.860 1.00 81.44 177 ALA A CA 1
ATOM 1319 C C . ALA A 1 177 ? 22.861 13.285 -29.886 1.00 81.44 177 ALA A C 1
ATOM 1321 O O . ALA A 1 177 ? 21.964 14.115 -29.768 1.00 81.44 177 ALA A O 1
ATOM 1322 N N . ALA A 1 178 ? 22.626 11.971 -29.958 1.00 83.19 178 ALA A N 1
ATOM 1323 C CA . ALA A 1 178 ? 21.311 11.344 -29.820 1.00 83.19 178 ALA A CA 1
ATOM 1324 C C . ALA A 1 178 ? 20.826 11.227 -28.357 1.00 83.19 178 ALA A C 1
ATOM 1326 O O . ALA A 1 178 ? 19.763 10.668 -28.107 1.00 83.19 178 ALA A O 1
ATOM 1327 N N . GLY A 1 179 ? 21.581 11.749 -27.382 1.00 81.75 179 GLY A N 1
ATOM 1328 C CA . GLY A 1 179 ? 21.173 11.793 -25.975 1.00 81.75 179 GLY A CA 1
ATOM 1329 C C . GLY A 1 179 ? 21.525 10.552 -25.150 1.00 81.75 179 GLY A C 1
ATOM 1330 O O . GLY A 1 179 ? 21.230 10.524 -23.957 1.00 81.75 179 GLY A O 1
ATOM 1331 N N . LEU A 1 180 ? 22.230 9.560 -25.712 1.00 82.81 180 LEU A N 1
ATOM 1332 C CA . LEU A 1 180 ? 22.558 8.316 -24.997 1.00 82.81 180 LEU A CA 1
ATOM 1333 C C . LEU A 1 180 ? 23.537 8.494 -23.830 1.00 82.81 180 LEU A C 1
ATOM 1335 O O . LEU A 1 180 ? 23.750 7.562 -23.063 1.00 82.81 180 LEU A O 1
ATOM 1339 N N . ARG A 1 181 ? 24.132 9.679 -23.658 1.00 73.25 181 ARG A N 1
ATOM 1340 C CA . ARG A 1 181 ? 25.107 9.962 -22.590 1.00 73.25 181 ARG A CA 1
ATOM 1341 C C . ARG A 1 181 ? 24.558 9.735 -21.178 1.00 73.25 181 ARG A C 1
ATOM 1343 O O . ARG A 1 181 ? 25.339 9.464 -20.277 1.00 73.25 181 ARG A O 1
ATOM 1350 N N . ALA A 1 182 ? 23.243 9.833 -20.982 1.00 73.25 182 ALA A N 1
ATOM 1351 C CA . ALA A 1 182 ? 22.611 9.517 -19.700 1.00 73.25 182 ALA A CA 1
ATOM 1352 C C . ALA A 1 182 ? 22.577 8.005 -19.391 1.00 73.25 182 ALA A C 1
ATOM 1354 O O . ALA A 1 182 ? 22.314 7.625 -18.255 1.00 73.25 182 ALA A O 1
ATOM 1355 N N . PHE A 1 183 ? 22.843 7.157 -20.389 1.00 69.50 183 PHE A N 1
ATOM 1356 C CA . PHE A 1 183 ? 22.670 5.704 -20.328 1.00 69.50 183 PHE A CA 1
ATOM 1357 C C . PHE A 1 183 ? 23.959 4.917 -20.616 1.00 69.50 183 PHE A C 1
ATOM 1359 O O . PHE A 1 183 ? 23.983 3.706 -20.420 1.00 69.50 183 PHE A O 1
ATOM 1366 N N . ALA A 1 184 ? 25.025 5.577 -21.080 1.00 66.88 184 ALA A N 1
ATOM 1367 C CA . ALA A 1 184 ? 26.309 4.948 -21.371 1.00 66.88 184 ALA A CA 1
ATOM 1368 C C . ALA A 1 184 ? 27.485 5.897 -21.101 1.00 66.88 184 ALA A C 1
ATOM 1370 O O . ALA A 1 184 ? 27.413 7.104 -21.353 1.00 66.88 184 ALA A O 1
ATOM 1371 N N . GLU A 1 185 ? 28.593 5.329 -20.623 1.00 64.50 185 GLU A N 1
ATOM 1372 C CA . GLU A 1 185 ? 29.860 6.039 -20.476 1.00 64.50 185 GLU A CA 1
ATOM 1373 C C . GLU A 1 185 ? 30.513 6.211 -21.850 1.00 64.50 185 GLU A C 1
ATOM 1375 O O . GLU A 1 185 ? 31.013 5.266 -22.460 1.00 64.50 185 GLU A O 1
ATOM 1380 N N . PHE A 1 186 ? 30.493 7.442 -22.357 1.00 66.94 186 PHE A N 1
ATOM 1381 C CA . PHE A 1 186 ? 31.249 7.817 -23.546 1.00 66.94 186 PHE A CA 1
ATOM 1382 C C . PHE A 1 186 ? 32.557 8.470 -23.116 1.00 66.94 186 PHE A C 1
ATOM 1384 O O . PHE A 1 186 ? 32.553 9.371 -22.276 1.00 66.94 186 PHE A O 1
ATOM 1391 N N . ASP A 1 187 ? 33.651 8.012 -23.719 1.00 58.97 187 ASP A N 1
ATOM 1392 C CA . ASP A 1 187 ? 35.017 8.443 -23.429 1.00 58.97 187 ASP A CA 1
ATOM 1393 C C . ASP A 1 187 ? 35.121 9.981 -23.355 1.00 58.97 187 ASP A C 1
ATOM 1395 O O . ASP A 1 187 ? 34.859 10.699 -24.328 1.00 58.97 187 ASP A O 1
ATOM 1399 N N . SER A 1 188 ? 35.453 10.495 -22.168 1.00 53.69 188 SER A N 1
ATOM 1400 C CA . SER A 1 188 ? 35.455 11.927 -21.833 1.00 53.69 188 SER A CA 1
ATOM 1401 C C . SER A 1 188 ? 36.652 12.684 -22.418 1.00 53.69 188 SER A C 1
ATOM 1403 O O . SER A 1 188 ? 36.712 13.911 -22.327 1.00 53.69 188 SER A O 1
ATOM 1405 N N . ALA A 1 189 ? 37.577 11.968 -23.067 1.00 51.28 189 ALA A N 1
ATOM 1406 C CA . ALA A 1 189 ? 38.742 12.525 -23.749 1.00 51.28 189 ALA A CA 1
ATOM 1407 C C . ALA A 1 189 ? 38.380 13.447 -24.933 1.00 51.28 189 ALA A C 1
ATOM 1409 O O . ALA A 1 189 ? 39.207 14.239 -25.385 1.00 51.28 189 ALA A O 1
ATOM 1410 N N . ALA A 1 190 ? 37.138 13.401 -25.428 1.00 49.22 190 ALA A N 1
ATOM 1411 C CA . ALA A 1 190 ? 36.596 14.469 -26.260 1.00 49.22 190 ALA A CA 1
ATOM 1412 C C . ALA A 1 190 ? 36.155 15.620 -25.342 1.00 49.22 190 ALA A C 1
ATOM 1414 O O . ALA A 1 190 ? 35.084 15.554 -24.742 1.00 49.22 190 ALA A O 1
ATOM 1415 N N . GLY A 1 191 ? 37.015 16.635 -25.208 1.00 48.31 191 GLY A N 1
ATOM 1416 C CA . GLY A 1 191 ? 36.850 17.777 -24.309 1.00 48.31 191 GLY A CA 1
ATOM 1417 C C . GLY A 1 191 ? 35.437 18.373 -24.240 1.00 48.31 191 GLY A C 1
ATOM 1418 O O . GLY A 1 191 ? 34.616 18.257 -25.148 1.00 48.31 191 GLY A O 1
ATOM 1419 N N . SER A 1 192 ? 35.168 19.063 -23.134 1.00 51.09 192 SER A N 1
ATOM 1420 C CA . SER A 1 192 ? 33.879 19.658 -22.751 1.00 51.09 192 SER A CA 1
ATOM 1421 C C . SER A 1 192 ? 33.272 20.670 -23.740 1.00 51.09 192 SER A C 1
ATOM 1423 O O . SER A 1 192 ? 32.166 21.152 -23.498 1.00 51.09 192 SER A O 1
ATOM 1425 N N . GLY A 1 193 ? 33.925 20.967 -24.864 1.00 49.00 193 GLY A N 1
ATOM 1426 C CA . GLY A 1 193 ? 33.429 21.870 -25.896 1.00 49.00 193 GLY A CA 1
ATOM 1427 C C . GLY A 1 193 ? 33.539 21.264 -27.293 1.00 49.00 193 GLY A C 1
ATOM 1428 O O . GLY A 1 193 ? 34.638 20.987 -27.745 1.00 49.00 193 GLY A O 1
ATOM 1429 N N . SER A 1 194 ? 32.396 21.154 -27.984 1.00 47.78 194 SER A N 1
ATOM 1430 C CA . SER A 1 194 ? 32.263 21.001 -29.447 1.00 47.78 194 SER A CA 1
ATOM 1431 C C . SER A 1 194 ? 32.913 19.737 -30.060 1.00 47.78 194 SER A C 1
ATOM 1433 O O . SER A 1 194 ? 34.122 19.600 -30.140 1.00 47.78 194 SER A O 1
ATOM 1435 N N . ALA A 1 195 ? 32.201 18.727 -30.555 1.00 52.84 195 ALA A N 1
ATOM 1436 C CA . ALA A 1 195 ? 31.053 18.808 -31.437 1.00 52.84 195 ALA A CA 1
ATOM 1437 C C . ALA A 1 195 ? 30.155 17.580 -31.232 1.00 52.84 195 ALA A C 1
ATOM 1439 O O . ALA A 1 195 ? 30.538 16.439 -31.504 1.00 52.84 195 ALA A O 1
ATOM 1440 N N . ARG A 1 196 ? 28.934 17.836 -30.760 1.00 62.50 196 ARG A N 1
ATOM 1441 C CA . ARG A 1 196 ? 27.810 16.902 -30.848 1.00 62.50 196 ARG A CA 1
ATOM 1442 C C . ARG A 1 196 ? 27.315 16.941 -32.291 1.00 62.50 196 ARG A C 1
ATOM 1444 O O . ARG A 1 196 ? 26.374 17.666 -32.591 1.00 62.50 196 ARG A O 1
ATOM 1451 N N . SER A 1 197 ? 28.008 16.261 -33.193 1.00 73.25 197 SER A N 1
ATOM 1452 C CA . SER A 1 197 ? 27.567 16.135 -34.578 1.00 73.25 197 SER A CA 1
ATOM 1453 C C . SER A 1 197 ? 26.945 14.764 -34.805 1.00 73.25 197 SER A C 1
ATOM 1455 O O . SER A 1 197 ? 27.405 13.750 -34.277 1.00 73.25 197 SER A O 1
ATOM 1457 N N . THR A 1 198 ? 25.870 14.730 -35.587 1.00 85.50 198 THR A N 1
ATOM 1458 C CA . THR A 1 198 ? 25.332 13.465 -36.097 1.00 85.50 198 THR A CA 1
ATOM 1459 C C . THR A 1 198 ? 26.349 12.819 -37.044 1.00 85.50 198 THR A C 1
ATOM 1461 O O . THR A 1 198 ? 27.209 13.510 -37.600 1.00 85.50 198 THR A O 1
ATOM 1464 N N . LEU A 1 199 ? 26.241 11.505 -37.284 1.00 85.06 199 LEU A N 1
ATOM 1465 C CA . LEU A 1 199 ? 27.094 10.826 -38.274 1.00 85.06 199 LEU A CA 1
ATOM 1466 C C . LEU A 1 199 ? 27.025 11.514 -39.640 1.00 85.06 199 LEU A C 1
ATOM 1468 O O . LEU A 1 199 ? 28.056 11.731 -40.261 1.00 85.06 199 LEU A O 1
ATOM 1472 N N . ALA A 1 200 ? 25.831 11.936 -40.061 1.00 86.25 200 ALA A N 1
ATOM 1473 C CA . ALA A 1 200 ? 25.643 12.645 -41.321 1.00 86.25 200 ALA A CA 1
ATOM 1474 C C . ALA A 1 200 ? 26.428 13.967 -41.372 1.00 86.25 200 ALA A C 1
ATOM 1476 O O . ALA A 1 200 ? 27.108 14.241 -42.355 1.00 86.25 200 ALA A O 1
ATOM 1477 N N . GLN A 1 201 ? 26.382 14.774 -40.308 1.00 86.25 201 GLN A N 1
ATOM 1478 C CA . GLN A 1 201 ? 27.136 16.030 -40.236 1.00 86.25 201 GLN A CA 1
ATOM 1479 C C . GLN A 1 201 ? 28.650 15.797 -40.239 1.00 86.25 201 GLN A C 1
ATOM 1481 O O . GLN A 1 201 ? 29.380 16.541 -40.890 1.00 86.25 201 GLN A O 1
ATOM 1486 N N . HIS A 1 202 ? 29.124 14.771 -39.525 1.00 86.06 202 HIS A N 1
ATOM 1487 C CA . HIS A 1 202 ? 30.538 14.407 -39.526 1.00 86.06 202 HIS A CA 1
ATOM 1488 C C . HIS A 1 202 ? 30.991 13.928 -40.910 1.00 86.06 202 HIS A C 1
ATOM 1490 O O . HIS A 1 202 ? 31.997 14.405 -41.424 1.00 86.06 202 HIS A O 1
ATOM 1496 N N . ASP A 1 203 ? 30.241 13.025 -41.538 1.00 88.31 203 ASP A N 1
ATOM 1497 C CA . ASP A 1 203 ? 30.596 12.472 -42.843 1.00 88.31 203 ASP A CA 1
ATOM 1498 C C . ASP A 1 203 ? 30.595 13.551 -43.930 1.00 88.31 203 ASP A C 1
ATOM 1500 O O . ASP A 1 203 ? 31.510 13.577 -44.746 1.00 88.31 203 ASP A O 1
ATOM 1504 N N . VAL A 1 204 ? 29.653 14.501 -43.890 1.00 88.44 204 VAL A N 1
ATOM 1505 C CA . VAL A 1 204 ? 29.649 15.684 -44.772 1.00 88.44 204 VAL A CA 1
ATOM 1506 C C . VAL A 1 204 ? 30.859 16.587 -44.523 1.00 88.44 204 VAL A C 1
ATOM 1508 O O . VAL A 1 204 ? 31.442 17.098 -45.474 1.00 88.44 204 VAL A O 1
ATOM 1511 N N . ALA A 1 205 ? 31.273 16.783 -43.268 1.00 86.62 205 ALA A N 1
ATOM 1512 C CA . ALA A 1 205 ? 32.457 17.589 -42.962 1.00 86.62 205 ALA A CA 1
ATOM 1513 C C . ALA A 1 205 ? 33.754 16.959 -43.502 1.00 86.62 205 ALA A C 1
ATOM 1515 O O . ALA A 1 205 ? 34.681 17.681 -43.860 1.00 86.62 205 ALA A O 1
ATOM 1516 N N . ILE A 1 206 ? 33.812 15.627 -43.570 1.00 85.50 206 ILE A N 1
ATOM 1517 C CA . ILE A 1 206 ? 34.990 14.877 -44.019 1.00 85.50 206 ILE A CA 1
ATOM 1518 C C . ILE A 1 206 ? 35.002 14.649 -45.537 1.00 85.50 206 ILE A C 1
ATOM 1520 O O . ILE A 1 206 ? 36.046 14.785 -46.171 1.00 85.50 206 ILE A O 1
ATOM 1524 N N . LEU A 1 207 ? 33.859 14.298 -46.128 1.00 86.69 207 LEU A N 1
ATOM 1525 C CA . LEU A 1 207 ? 33.732 13.981 -47.555 1.00 86.69 207 LEU A CA 1
ATOM 1526 C C . LEU A 1 207 ? 33.400 15.207 -48.421 1.00 86.69 207 LEU A C 1
ATOM 1528 O O . LEU A 1 207 ? 33.502 15.132 -49.644 1.00 86.69 207 LEU A O 1
ATOM 1532 N N . GLY A 1 208 ? 33.018 16.326 -47.799 1.00 84.19 208 GLY A N 1
ATOM 1533 C CA . GLY A 1 208 ? 32.435 17.483 -48.471 1.00 84.19 208 GLY A CA 1
ATOM 1534 C C . GLY A 1 208 ? 30.917 17.354 -48.633 1.00 84.19 208 GLY A C 1
ATOM 1535 O O . GLY A 1 208 ? 30.322 16.291 -48.437 1.00 84.19 208 GLY A O 1
ATOM 1536 N N . THR A 1 209 ? 30.255 18.458 -48.984 1.00 72.44 209 THR A N 1
ATOM 1537 C CA . THR A 1 209 ? 28.831 18.423 -49.324 1.00 72.44 209 THR A CA 1
ATOM 1538 C C . THR A 1 209 ? 28.638 17.634 -50.617 1.00 72.44 209 THR A C 1
ATOM 1540 O O . THR A 1 209 ? 29.322 17.923 -51.602 1.00 72.44 209 THR A O 1
ATOM 1543 N N . PRO A 1 210 ? 27.703 16.664 -50.669 1.00 60.97 210 PRO A N 1
ATOM 1544 C CA . PRO A 1 210 ? 27.345 16.059 -51.939 1.00 60.97 210 PRO A CA 1
ATOM 1545 C C . PRO A 1 210 ? 26.860 17.183 -52.856 1.00 60.97 210 PRO A C 1
ATOM 1547 O O . PRO A 1 210 ? 25.903 17.894 -52.532 1.00 60.97 210 PRO A O 1
ATOM 1550 N N . THR A 1 211 ? 27.545 17.389 -53.981 1.00 52.81 211 THR A N 1
ATOM 1551 C CA . THR A 1 211 ? 27.019 18.223 -55.057 1.00 52.81 211 THR A CA 1
ATOM 1552 C C . THR A 1 211 ? 25.656 17.644 -55.400 1.00 52.81 211 THR A C 1
ATOM 1554 O O . THR A 1 211 ? 25.543 16.449 -55.663 1.00 52.81 211 THR A O 1
ATOM 1557 N N . LYS A 1 212 ? 24.591 18.450 -55.295 1.00 48.62 212 LYS A N 1
ATOM 1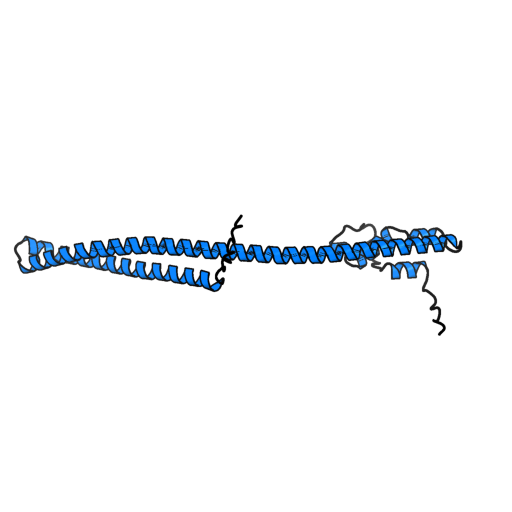558 C CA . LYS A 1 212 ? 23.247 18.022 -55.689 1.00 48.62 212 LYS A CA 1
ATOM 1559 C C . LYS A 1 212 ? 23.330 17.558 -57.140 1.00 48.62 212 LYS A C 1
ATOM 1561 O O . LYS A 1 212 ? 23.306 18.387 -58.046 1.00 48.62 212 LYS A O 1
ATOM 1566 N N . THR A 1 213 ? 23.426 16.255 -57.374 1.00 45.19 213 THR A N 1
ATOM 1567 C CA . THR A 1 213 ? 23.115 15.704 -58.683 1.00 45.19 213 THR A CA 1
ATOM 1568 C C . THR A 1 213 ? 21.628 15.950 -58.846 1.00 45.19 213 THR A C 1
ATOM 1570 O O . THR A 1 213 ? 20.806 15.315 -58.188 1.00 45.19 213 THR A O 1
ATOM 1573 N N . SER A 1 214 ? 21.307 16.980 -59.627 1.00 42.22 214 SER A N 1
ATOM 1574 C CA . SER A 1 214 ? 19.984 17.219 -60.184 1.00 42.22 214 SER A CA 1
ATOM 1575 C C . SER A 1 214 ? 19.388 15.870 -60.567 1.00 42.22 214 SER A C 1
ATOM 1577 O O . SER A 1 214 ? 19.961 15.179 -61.410 1.00 42.22 214 SER A O 1
ATOM 1579 N N . ALA A 1 215 ? 18.279 15.484 -59.935 1.00 44.22 215 ALA A N 1
ATOM 1580 C CA . ALA A 1 215 ? 17.451 14.410 -60.453 1.00 44.22 215 ALA A CA 1
ATOM 1581 C C . ALA A 1 215 ? 17.014 14.850 -61.856 1.00 44.22 215 ALA A C 1
ATOM 1583 O O . ALA A 1 215 ? 16.181 15.742 -61.999 1.00 44.22 215 ALA A O 1
ATOM 1584 N N . ALA A 1 216 ? 17.681 14.321 -62.882 1.00 42.56 216 ALA A N 1
ATOM 1585 C CA . ALA A 1 216 ? 17.163 14.373 -64.234 1.00 42.56 216 ALA A CA 1
ATOM 1586 C C . ALA A 1 216 ? 15.850 13.581 -64.232 1.00 42.56 216 ALA A C 1
ATOM 1588 O O . ALA A 1 216 ? 15.797 12.487 -63.664 1.00 42.56 216 ALA A O 1
ATOM 1589 N N . ALA A 1 217 ? 14.821 14.235 -64.770 1.00 40.09 217 ALA A N 1
ATOM 1590 C CA . ALA A 1 217 ? 13.443 13.780 -64.908 1.00 40.09 217 ALA A CA 1
ATOM 1591 C C . ALA A 1 217 ? 13.306 12.395 -65.554 1.00 40.09 217 ALA A C 1
ATOM 1593 O O . ALA A 1 217 ? 14.159 12.053 -66.406 1.00 40.09 217 ALA A O 1
#

Sequence (217 aa):
MNILKRGEKASTIPAPDEAAEALQAAKRVVETIAAKQEAANRHSENLAGERARVALAAHTGDVDARARLDAINVEITTHGSEVASLAAAIAEARQNVQAAEDRVAEQDLARRKQKAREISDEIIAEARKVDIALAEAVIALGRRDALRVALVKTGTMRPEISNQLSGKLTINRALAAAGLRAFAEFDSAAGSGSARSTLAQHDVAILGTPTKTSAAA

pLDDT: mean 84.9, std 16.65, range [39.0, 97.88]

Foldseek 3Di:
DDDDPPPPPPPPLPDLVVLVVQLVVLVVQLVVLVVVLVVLVVVLVVLVVLLVVLVVVLVVDNPVSVVVNVVSVVVNVVSVVVNVVSVVSNVVSVVSSVVSVVSSVVSVVVVVVVVVVVVVVVVVVVVVVVVVVVVVVVVVVVVQLVVLVVVVVVVPDDPVLSCQLVDPLLVLLQCVLVVCVVPDDRDCVPDPDDDSDHSVRSNCVSVPPPDPPPPDD